Protein 3GX1 (pdb70)

Solvent-accessible surface area: 11426 Å² total

Secondary structure (DSSP, 8-state):
--SS-EEE---SSTTT--HHHHHHHT----B----TTS-S---HHHHHHHHTS--TT-EEEE---GGGTHHHHHHHHH---EEEE---HHHHHH--TTTTT--HHHHHHHHHHHHHH-/----EEE---SSTTT--HHHHHHHT----B----TTS-S---HHHHHHHHHH--SS-EEEE---THHHHHHHHHHHH---EEEE---HHHHHH--TTTTT--HHHHHHHHHHHHHHH-

Structure (mmCIF, N/CA/C/O backbone):
data_3GX1
#
_entry.id   3GX1
#
_cell.length_a   152.852
_cell.length_b   152.852
_cell.length_c   45.236
_cell.angle_alpha   90.00
_cell.angle_beta   90.00
_cell.angle_gamma   90.00
#
_symmetry.space_group_name_H-M   'P 41 21 2'
#
loop_
_entity.id
_entity.type
_entity.pdbx_description
1 polymer 'Lin1832 protein'
2 non-polymer 'SULFATE ION'
3 water water
#
loop_
_atom_site.group_PDB
_atom_site.id
_atom_site.type_symbol
_atom_site.label_atom_id
_atom_site.label_alt_id
_atom_site.label_comp_id
_atom_site.label_asym_id
_atom_site.label_entity_id
_atom_site.label_seq_id
_atom_site.pdbx_PDB_ins_code
_atom_site.Cartn_x
_atom_site.Cartn_y
_atom_site.Cartn_z
_atom_site.occupancy
_atom_site.B_iso_or_equiv
_atom_site.auth_seq_id
_atom_site.auth_comp_id
_atom_site.auth_asym_id
_atom_site.auth_atom_id
_atom_site.pdbx_PDB_model_num
ATOM 1 N N . SER A 1 1 ? 42.558 -39.634 10.486 1.00 47.03 539 SER A N 1
ATOM 2 C CA . SER A 1 1 ? 43.743 -40.469 10.775 1.00 46.67 539 SER A CA 1
ATOM 3 C C . SER A 1 1 ? 44.763 -39.595 11.508 1.00 47.29 539 SER A C 1
ATOM 4 O O . SER A 1 1 ? 45.953 -39.502 11.088 1.00 47.75 539 SER A O 1
ATOM 7 N N . ASN A 1 2 ? 44.313 -38.969 12.614 1.00 46.84 540 ASN A N 1
ATOM 8 C CA . ASN A 1 2 ? 45.082 -37.860 13.232 1.00 45.75 540 ASN A CA 1
ATOM 9 C C . ASN A 1 2 ? 46.027 -38.001 14.447 1.00 45.23 540 ASN A C 1
ATOM 10 O O . ASN A 1 2 ? 45.615 -38.249 15.597 1.00 44.67 540 ASN A O 1
ATOM 15 N N . ALA A 1 3 ? 47.307 -37.880 14.085 1.00 44.38 541 ALA A N 1
ATOM 16 C CA . ALA A 1 3 ? 48.430 -37.521 14.943 1.00 44.10 541 ALA A CA 1
ATOM 17 C C . ALA A 1 3 ? 48.785 -36.020 14.856 1.00 43.65 541 ALA A C 1
ATOM 18 O O . ALA A 1 3 ? 49.733 -35.571 15.495 1.00 43.07 541 ALA A O 1
ATOM 20 N N . GLN A 1 4 ? 47.995 -35.235 14.135 1.00 43.14 542 GLN A N 1
ATOM 21 C CA . GLN A 1 4 ? 48.294 -33.815 13.989 1.00 43.17 542 GLN A CA 1
ATOM 22 C C . GLN A 1 4 ? 47.164 -32.815 14.227 1.00 42.57 542 GLN A C 1
ATOM 23 O O . GLN A 1 4 ? 46.012 -33.088 13.982 1.00 42.15 542 GLN A O 1
ATOM 29 N N . VAL A 1 5 ? 47.540 -31.633 14.689 1.00 42.01 543 VAL A N 1
ATOM 30 C CA . VAL A 1 5 ? 46.692 -30.466 14.706 1.00 40.59 543 VAL A CA 1
ATOM 31 C C . VAL A 1 5 ? 46.552 -30.088 13.258 1.00 40.53 543 VAL A C 1
ATOM 32 O O . VAL A 1 5 ? 47.546 -30.080 12.519 1.00 40.37 543 VAL A O 1
ATOM 36 N N . GLU A 1 6 ? 45.321 -29.802 12.842 1.00 39.95 544 GLU A N 1
ATOM 37 C CA . GLU A 1 6 ? 45.084 -29.289 11.505 1.00 39.49 544 GLU A CA 1
ATOM 38 C C . GLU A 1 6 ? 45.237 -27.767 11.511 1.00 39.53 544 GLU A C 1
ATOM 39 O O . GLU A 1 6 ? 44.672 -27.093 12.382 1.00 40.28 544 GLU A O 1
ATOM 45 N N . VAL A 1 7 ? 46.032 -27.243 10.567 1.00 38.62 545 VAL A N 1
ATOM 46 C CA . VAL A 1 7 ? 46.324 -25.822 10.464 1.00 37.73 545 VAL A CA 1
ATOM 47 C C . VAL A 1 7 ? 45.616 -25.294 9.230 1.00 38.13 545 VAL A C 1
ATOM 48 O O . VAL A 1 7 ? 45.859 -25.764 8.092 1.00 36.78 545 VAL A O 1
ATOM 52 N N . ILE A 1 8 ? 44.730 -24.327 9.477 1.00 38.45 546 ILE A N 1
ATOM 53 C CA . ILE A 1 8 ? 43.945 -23.681 8.432 1.00 38.88 546 ILE A CA 1
ATOM 54 C C . ILE A 1 8 ? 44.257 -22.192 8.426 1.00 39.08 546 ILE A C 1
ATOM 55 O O . ILE A 1 8 ? 44.199 -21.498 9.449 1.00 38.80 546 ILE A O 1
ATOM 60 N N . VAL A 1 9 ? 44.571 -21.720 7.240 1.00 39.08 547 VAL A N 1
ATOM 61 C CA . VAL A 1 9 ? 44.960 -20.362 7.035 1.00 39.57 547 VAL A CA 1
ATOM 62 C C . VAL A 1 9 ? 43.856 -19.726 6.225 1.00 39.71 547 VAL A C 1
ATOM 63 O O . VAL A 1 9 ? 43.644 -20.068 5.028 1.00 40.18 547 VAL A O 1
ATOM 83 N N . HIS A 1 12 ? 41.708 -12.611 3.737 1.00 39.03 550 HIS A N 1
ATOM 84 C CA . HIS A 1 12 ? 40.974 -11.794 2.768 1.00 37.82 550 HIS A CA 1
ATOM 85 C C . HIS A 1 12 ? 41.781 -11.773 1.494 1.00 37.01 550 HIS A C 1
ATOM 86 O O . HIS A 1 12 ? 42.999 -11.867 1.534 1.00 37.24 550 HIS A O 1
ATOM 93 N N . GLY A 1 13 ? 41.110 -11.658 0.365 1.00 36.00 551 GLY A N 1
ATOM 94 C CA . GLY A 1 13 ? 41.812 -11.589 -0.887 1.00 35.26 551 GLY A CA 1
ATOM 95 C C . GLY A 1 13 ? 41.747 -12.887 -1.632 1.00 34.69 551 GLY A C 1
ATOM 96 O O . GLY A 1 13 ? 41.323 -13.892 -1.097 1.00 34.14 551 GLY A O 1
ATOM 97 N N . ARG A 1 14 ? 42.188 -12.851 -2.880 1.00 34.39 552 ARG A N 1
ATOM 98 C CA . ARG A 1 14 ? 42.123 -14.013 -3.760 1.00 33.78 552 ARG A CA 1
ATOM 99 C C . ARG A 1 14 ? 43.125 -15.135 -3.483 1.00 33.24 552 ARG A C 1
ATOM 100 O O . ARG A 1 14 ? 42.806 -16.277 -3.742 1.00 33.72 552 ARG A O 1
ATOM 108 N N . SER A 1 15 ? 44.341 -14.835 -3.012 1.00 32.57 553 SER A N 1
ATOM 109 C CA . SER A 1 15 ? 45.362 -15.892 -2.892 1.00 31.99 553 SER A CA 1
ATOM 110 C C . SER A 1 15 ? 46.347 -15.693 -1.764 1.00 32.30 553 SER A C 1
ATOM 111 O O . SER A 1 15 ? 47.454 -16.224 -1.782 1.00 32.72 553 SER A O 1
ATOM 114 N N . THR A 1 16 ? 45.959 -14.933 -0.765 1.00 32.19 554 THR A N 1
ATOM 115 C CA . THR A 1 16 ? 46.942 -14.656 0.239 1.00 32.24 554 THR A CA 1
ATOM 116 C C . THR A 1 16 ? 47.279 -15.929 0.982 1.00 32.32 554 THR A C 1
ATOM 117 O O . THR A 1 16 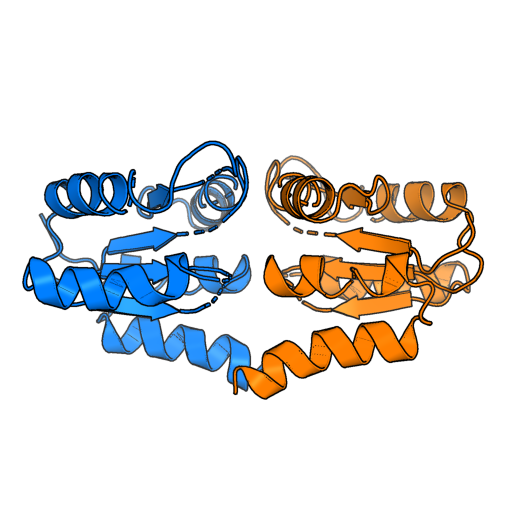? 48.455 -16.277 1.138 1.00 32.79 554 THR A O 1
ATOM 121 N N . ALA A 1 17 ? 46.235 -16.625 1.414 1.00 32.79 555 ALA A N 1
ATOM 122 C CA . ALA A 1 17 ? 46.351 -17.861 2.180 1.00 32.83 555 ALA A CA 1
ATOM 123 C C . ALA A 1 17 ? 46.983 -18.988 1.351 1.00 31.94 555 ALA A C 1
ATOM 124 O O . ALA A 1 17 ? 47.858 -19.687 1.828 1.00 32.26 555 ALA A O 1
ATOM 126 N N . THR A 1 18 ? 46.538 -19.142 0.111 1.00 31.19 556 THR A N 1
ATOM 127 C CA . THR A 1 18 ? 47.047 -20.171 -0.783 1.00 30.89 556 THR A CA 1
ATOM 128 C C . THR A 1 18 ? 48.525 -19.997 -1.020 1.00 31.56 556 THR A C 1
ATOM 129 O O . THR A 1 18 ? 49.272 -20.966 -0.935 1.00 30.81 556 THR A O 1
ATOM 133 N N . SER A 1 19 ? 48.946 -18.761 -1.313 1.00 32.23 557 SER A N 1
ATOM 134 C CA . SER A 1 19 ? 50.346 -18.501 -1.641 1.00 33.19 557 SER A CA 1
ATOM 135 C C . SER A 1 19 ? 51.217 -18.747 -0.408 1.00 34.12 557 SER A C 1
ATOM 136 O O . SER A 1 19 ? 52.295 -19.334 -0.526 1.00 34.72 557 SER A O 1
ATOM 147 N N . VAL A 1 21 ? 50.537 -20.783 2.248 1.00 36.74 559 VAL A N 1
ATOM 148 C CA . VAL A 1 21 ? 50.591 -22.231 2.431 1.00 36.27 559 VAL A CA 1
ATOM 149 C C . VAL A 1 21 ? 51.493 -22.875 1.336 1.00 37.15 559 VAL A C 1
ATOM 150 O O . VAL A 1 21 ? 52.428 -23.602 1.660 1.00 37.41 559 VAL A O 1
ATOM 154 N N . GLU A 1 22 ? 51.256 -22.594 0.056 1.00 37.50 560 GLU A N 1
ATOM 155 C CA . GLU A 1 22 ? 52.070 -23.246 -0.994 1.00 38.51 560 GLU A CA 1
ATOM 156 C C . GLU A 1 22 ? 53.565 -23.002 -0.770 1.00 39.82 560 GLU A C 1
ATOM 157 O O . GLU A 1 22 ? 54.383 -23.870 -1.046 1.00 40.27 560 GLU A O 1
ATOM 163 N N . THR A 1 23 ? 53.898 -21.852 -0.192 1.00 40.68 561 THR A N 1
ATOM 164 C CA . THR A 1 23 ? 55.271 -21.503 0.149 1.00 41.87 561 THR A CA 1
ATOM 165 C C . THR A 1 23 ? 55.853 -22.262 1.371 1.00 41.74 561 THR A C 1
ATOM 166 O O . THR A 1 23 ? 56.973 -22.771 1.320 1.00 41.87 561 THR A O 1
ATOM 170 N N . VAL A 1 24 ? 55.103 -22.336 2.463 1.00 42.05 562 VAL A N 1
ATOM 171 C CA . VAL A 1 24 ? 55.553 -23.087 3.629 1.00 41.26 562 VAL A CA 1
ATOM 172 C C . VAL A 1 24 ? 55.650 -24.577 3.265 1.00 41.62 562 VAL A C 1
ATOM 173 O O . VAL A 1 24 ? 56.573 -25.287 3.680 1.00 41.53 562 VAL A O 1
ATOM 177 N N . GLN A 1 25 ? 54.749 -25.040 2.419 1.00 41.70 563 GLN A N 1
ATOM 178 C CA . GLN A 1 25 ? 54.819 -26.434 1.998 1.00 42.52 563 GLN A CA 1
ATOM 179 C C . GLN A 1 25 ? 56.100 -26.784 1.256 1.00 42.77 563 GLN A C 1
ATOM 180 O O . GLN A 1 25 ? 56.640 -27.870 1.451 1.00 43.06 563 GLN A O 1
ATOM 186 N N . GLU A 1 26 ? 56.585 -25.876 0.417 1.00 43.30 564 GLU A N 1
ATOM 187 C CA . GLU A 1 26 ? 57.832 -26.112 -0.298 1.00 43.96 564 GLU A CA 1
ATOM 188 C C . GLU A 1 26 ? 59.027 -25.962 0.653 1.00 43.39 564 GLU A C 1
ATOM 189 O O . GLU A 1 26 ? 59.941 -26.775 0.638 1.00 42.99 564 GLU A O 1
ATOM 195 N N . LEU A 1 27 ? 58.998 -24.966 1.527 1.00 42.79 565 LEU A N 1
ATOM 196 C CA . LEU A 1 27 ? 60.099 -24.814 2.467 1.00 42.71 565 LEU A CA 1
ATOM 197 C C . LEU A 1 27 ? 60.282 -26.022 3.400 1.00 43.03 565 LEU A C 1
ATOM 198 O O . LEU A 1 27 ? 61.398 -26.370 3.752 1.00 43.71 565 LEU A O 1
ATOM 203 N N . LEU A 1 28 ? 59.194 -26.660 3.805 1.00 42.78 566 LEU A N 1
ATOM 204 C CA . LEU A 1 28 ? 59.301 -27.751 4.746 1.00 42.12 566 LEU A CA 1
ATOM 205 C C . LEU A 1 28 ? 59.217 -29.117 4.093 1.00 42.03 566 LEU A C 1
ATOM 206 O O . LEU A 1 28 ? 59.453 -30.127 4.757 1.00 42.24 566 LEU A O 1
ATOM 211 N N . SER A 1 29 ? 58.901 -29.143 2.798 1.00 41.87 567 SER A N 1
ATOM 212 C CA . SER A 1 29 ? 58.588 -30.385 2.074 1.00 42.04 567 SER A CA 1
ATOM 213 C C . SER A 1 29 ? 57.490 -31.205 2.794 1.00 42.21 567 SER A C 1
ATOM 214 O O . SER A 1 29 ? 57.646 -32.404 3.040 1.00 42.12 567 SER A O 1
ATOM 217 N N . ILE A 1 30 ? 56.398 -30.527 3.150 1.00 42.19 568 ILE A N 1
ATOM 218 C CA . ILE A 1 30 ? 55.217 -31.150 3.754 1.00 42.21 568 ILE A CA 1
ATOM 219 C C . ILE A 1 30 ? 53.950 -30.851 2.928 1.00 42.27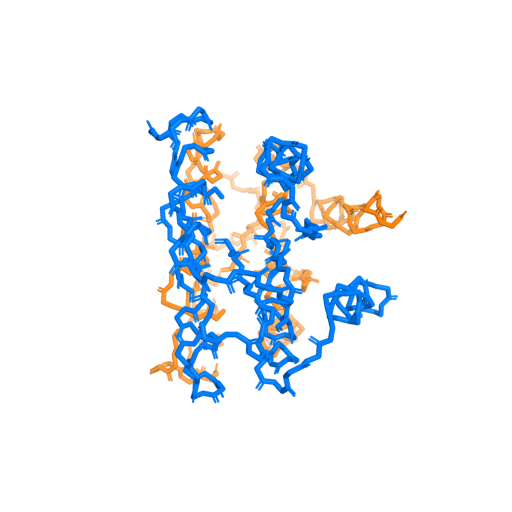 568 ILE A C 1
ATOM 220 O O . ILE A 1 30 ? 53.928 -29.883 2.161 1.00 42.57 568 ILE A O 1
ATOM 225 N N . GLU A 1 31 ? 52.927 -31.695 3.077 1.00 41.95 569 GLU A N 1
ATOM 226 C CA . GLU A 1 31 ? 51.666 -31.626 2.305 1.00 41.75 569 GLU A CA 1
ATOM 227 C C . GLU A 1 31 ? 50.448 -31.253 3.164 1.00 40.81 569 GLU A C 1
ATOM 228 O O . GLU A 1 31 ? 49.353 -31.079 2.645 1.00 40.67 569 GLU A O 1
ATOM 234 N N . SER A 1 32 ? 50.648 -31.134 4.469 1.00 39.96 570 SER A N 1
ATOM 235 C CA . SER A 1 32 ? 49.628 -30.664 5.378 1.00 39.71 570 SER A CA 1
ATOM 236 C C . SER A 1 32 ? 49.346 -29.152 5.236 1.00 39.85 570 SER A C 1
ATOM 237 O O . SER A 1 32 ? 49.952 -28.475 4.397 1.00 40.18 570 SER A O 1
ATOM 240 N N . GLY A 1 33 ? 48.419 -28.633 6.049 1.00 39.50 571 GLY A N 1
ATOM 241 C CA . GLY A 1 33 ? 48.006 -27.226 6.007 1.00 38.70 571 GLY A CA 1
ATOM 242 C C . GLY A 1 33 ? 46.968 -26.945 4.928 1.00 38.49 571 GLY A C 1
ATOM 243 O O . GLY A 1 33 ? 47.079 -27.431 3.796 1.00 38.59 571 GLY A O 1
ATOM 244 N N . ILE A 1 34 ? 45.957 -26.149 5.265 1.00 37.90 572 ILE A N 1
ATOM 245 C CA . ILE A 1 34 ? 44.872 -25.852 4.335 1.00 37.48 572 ILE A CA 1
ATOM 246 C C . ILE A 1 34 ? 44.713 -24.342 4.175 1.00 37.59 572 ILE A C 1
ATOM 247 O O . ILE A 1 34 ? 44.785 -23.579 5.157 1.00 37.78 572 ILE A O 1
ATOM 252 N N . ALA A 1 35 ? 44.507 -23.914 2.938 1.00 37.00 573 ALA A N 1
ATOM 253 C CA . ALA A 1 35 ? 44.279 -22.513 2.630 1.00 36.72 573 ALA A CA 1
ATOM 254 C C . ALA A 1 35 ? 42.820 -22.262 2.270 1.00 36.94 573 ALA A C 1
ATOM 255 O O . ALA A 1 35 ? 42.260 -22.932 1.410 1.00 37.42 573 ALA A O 1
ATOM 257 N N . LEU A 1 36 ? 42.197 -21.299 2.929 1.00 37.53 574 LEU A N 1
ATOM 258 C CA . LEU A 1 36 ? 40.886 -20.812 2.498 1.00 37.58 574 LEU A CA 1
ATOM 259 C C . LEU A 1 36 ? 41.011 -19.310 2.287 1.00 37.72 574 LEU A C 1
ATOM 260 O O . LEU A 1 36 ? 41.270 -18.549 3.238 1.00 37.07 574 LEU A O 1
ATOM 265 N N . ASP A 1 37 ? 40.890 -18.906 1.034 1.00 37.80 575 ASP A N 1
ATOM 266 C CA . ASP A 1 37 ? 40.869 -17.491 0.662 1.00 39.42 575 ASP A CA 1
ATOM 267 C C . ASP A 1 37 ? 39.442 -16.956 0.585 1.00 39.53 575 ASP A C 1
ATOM 268 O O . ASP A 1 37 ? 38.586 -17.595 -0.034 1.00 38.40 575 ASP A O 1
ATOM 281 N N . PRO A 1 39 ? 37.901 -13.852 -1.164 1.00 41.09 577 PRO A N 1
ATOM 282 C CA . PRO A 1 39 ? 37.872 -12.608 -1.892 1.00 41.63 577 PRO A CA 1
ATOM 283 C C . PRO A 1 39 ? 36.617 -11.819 -1.480 1.00 42.77 577 PRO A C 1
ATOM 284 O O . PRO A 1 39 ? 35.706 -12.371 -0.822 1.00 42.48 577 PRO A O 1
ATOM 288 N N . LEU A 1 40 ? 36.547 -10.556 -1.896 1.00 43.49 578 LEU A N 1
ATOM 289 C CA . LEU A 1 40 ? 35.433 -9.696 -1.504 1.00 44.69 578 LEU A CA 1
ATOM 290 C C . LEU A 1 40 ? 34.095 -10.058 -2.178 1.00 44.42 578 LEU A C 1
ATOM 291 O O . LEU A 1 40 ? 33.074 -9.438 -1.901 1.00 44.45 578 LEU A O 1
ATOM 296 N N . THR A 1 41 ? 34.116 -11.073 -3.042 1.00 44.64 579 THR A N 1
ATOM 297 C CA . THR A 1 41 ? 32.916 -11.563 -3.747 1.00 44.93 579 THR A CA 1
ATOM 298 C C . THR A 1 41 ? 32.195 -12.658 -2.954 1.00 44.99 579 THR A C 1
ATOM 299 O O . THR A 1 41 ? 30.983 -12.847 -3.114 1.00 45.57 579 THR A O 1
ATOM 303 N N . VAL A 1 42 ? 32.963 -13.395 -2.143 1.00 44.45 580 VAL A N 1
ATOM 304 C CA . VAL A 1 42 ? 32.470 -14.425 -1.235 1.00 43.58 580 VAL A CA 1
ATOM 305 C C . VAL A 1 42 ? 31.987 -13.775 0.056 1.00 43.59 580 VAL A C 1
ATOM 306 O O . VAL A 1 42 ? 32.705 -12.990 0.657 1.00 43.21 580 VAL A O 1
ATOM 310 N N . GLU A 1 43 ? 30.773 -14.117 0.476 1.00 43.73 581 GLU A N 1
ATOM 311 C CA . GLU A 1 43 ? 30.197 -13.635 1.740 1.00 43.92 581 GLU A CA 1
ATOM 312 C C . GLU A 1 43 ? 30.811 -14.281 2.982 1.00 43.41 581 GLU A C 1
ATOM 313 O O . GLU A 1 43 ? 31.309 -15.399 2.920 1.00 43.95 581 GLU A O 1
ATOM 319 N N . VAL A 1 44 ? 30.741 -13.576 4.111 1.00 42.78 582 VAL A N 1
ATOM 320 C CA . VAL A 1 44 ? 31.156 -14.094 5.413 1.00 42.33 582 VAL A CA 1
ATOM 321 C C . VAL A 1 44 ? 30.400 -15.392 5.736 1.00 42.63 582 VAL A C 1
ATOM 322 O O . VAL A 1 44 ? 30.978 -16.338 6.276 1.00 42.82 582 VAL A O 1
ATOM 326 N N . LYS A 1 45 ? 29.112 -15.419 5.393 1.00 42.44 583 LYS A N 1
ATOM 327 C CA . LYS A 1 45 ? 28.259 -16.596 5.538 1.00 42.67 583 LYS A CA 1
ATOM 328 C C . LYS A 1 45 ? 28.876 -17.792 4.827 1.00 41.92 583 LYS A C 1
ATOM 329 O O . LYS A 1 45 ? 29.227 -18.781 5.462 1.00 41.40 583 LYS A O 1
ATOM 335 N N . ALA A 1 46 ? 29.018 -17.662 3.507 1.00 41.51 584 ALA A N 1
ATOM 336 C CA . ALA A 1 46 ? 29.471 -18.725 2.615 1.00 41.43 584 ALA A CA 1
ATOM 337 C C . ALA A 1 46 ? 30.826 -19.293 3.025 1.00 41.86 584 ALA A C 1
ATOM 338 O O . ALA A 1 46 ? 31.067 -20.507 2.912 1.00 41.96 584 ALA A O 1
ATOM 348 N N . TYR A 1 48 ? 32.214 -19.119 6.165 1.00 40.02 586 TYR A N 1
ATOM 349 C CA . TYR A 1 48 ? 32.041 -19.917 7.362 1.00 39.91 586 TYR A CA 1
ATOM 350 C C . TYR A 1 48 ? 31.519 -21.316 7.022 1.00 39.91 586 TYR A C 1
ATOM 351 O O . TYR A 1 48 ? 31.990 -22.304 7.575 1.00 39.91 586 TYR A O 1
ATOM 360 N N . GLU A 1 49 ? 30.562 -21.389 6.104 1.00 39.62 587 GLU A N 1
ATOM 361 C CA . GLU A 1 49 ? 30.082 -22.676 5.576 1.00 40.14 587 GLU A CA 1
ATOM 362 C C . GLU A 1 49 ? 31.223 -23.524 5.042 1.00 39.42 587 GLU A C 1
ATOM 363 O O . GLU A 1 49 ? 31.289 -24.728 5.322 1.00 38.74 587 GLU A O 1
ATOM 369 N N . LYS A 1 50 ? 32.104 -22.888 4.259 1.00 39.13 588 LYS A N 1
ATOM 370 C CA . LYS A 1 50 ? 33.277 -23.558 3.690 1.00 38.93 588 LYS A CA 1
ATOM 371 C C . LYS A 1 50 ? 34.245 -24.024 4.793 1.00 38.26 588 LYS A C 1
ATOM 372 O O . LYS A 1 50 ? 34.788 -25.118 4.727 1.00 38.15 588 LYS A O 1
ATOM 378 N N . LEU A 1 51 ? 34.424 -23.222 5.829 1.00 37.62 589 LEU A N 1
ATOM 379 C CA . LEU A 1 51 ? 35.284 -23.644 6.921 1.00 37.88 589 LEU A CA 1
ATOM 380 C C . LEU A 1 51 ? 34.764 -24.959 7.546 1.00 38.06 589 LEU A C 1
ATOM 381 O O . LEU A 1 51 ? 35.521 -25.923 7.747 1.00 38.46 589 LEU A O 1
ATOM 386 N N . LYS A 1 52 ? 33.458 -24.981 7.798 1.00 37.66 590 LYS A N 1
ATOM 387 C CA . LYS A 1 52 ? 32.706 -26.133 8.291 1.00 37.15 590 LYS A CA 1
ATOM 388 C C . LYS A 1 52 ? 32.892 -27.388 7.448 1.00 36.99 590 LYS A C 1
ATOM 389 O O . LYS A 1 52 ? 33.300 -28.423 7.967 1.00 36.52 590 LYS A O 1
ATOM 395 N N . GLN A 1 53 ? 32.596 -27.311 6.152 1.00 37.44 591 GLN A N 1
ATOM 396 C CA . GLN A 1 53 ? 32.791 -28.476 5.288 1.00 38.24 591 GLN A CA 1
ATOM 397 C C . GLN A 1 53 ? 34.214 -28.958 5.385 1.00 38.39 591 GLN A C 1
ATOM 398 O O . GLN A 1 53 ? 34.457 -30.163 5.407 1.00 39.49 591 GLN A O 1
ATOM 404 N N . THR A 1 54 ? 35.150 -28.012 5.462 1.00 38.27 592 THR A N 1
ATOM 405 C CA . THR A 1 54 ? 36.563 -28.305 5.350 1.00 37.76 592 THR A CA 1
ATOM 406 C C . THR A 1 54 ? 37.057 -29.142 6.495 1.00 37.92 592 THR A C 1
ATOM 407 O O . THR A 1 54 ? 37.621 -30.225 6.289 1.00 37.98 592 THR A O 1
ATOM 411 N N . VAL A 1 55 ? 36.857 -28.600 7.694 1.00 38.42 593 VAL A N 1
ATOM 412 C CA . VAL A 1 55 ? 37.285 -29.186 8.948 1.00 38.44 593 VAL A CA 1
ATOM 413 C C . VAL A 1 55 ? 36.779 -30.611 9.080 1.00 38.89 593 VAL A C 1
ATOM 414 O O . VAL A 1 55 ? 37.493 -31.548 9.456 1.00 38.60 593 VAL A O 1
ATOM 418 N N . VAL A 1 56 ? 35.513 -30.764 8.748 1.00 39.63 594 VAL A N 1
ATOM 419 C CA . VAL A 1 56 ? 34.802 -32.009 8.936 1.00 39.42 594 VAL A CA 1
ATOM 420 C C . VAL A 1 56 ? 35.471 -33.165 8.196 1.00 40.22 594 VAL A C 1
ATOM 421 O O . VAL A 1 56 ? 35.305 -34.333 8.575 1.00 40.88 594 VAL A O 1
ATOM 425 N N . LYS A 1 57 ? 36.257 -32.839 7.169 1.00 40.52 595 LYS A N 1
ATOM 426 C CA . LYS A 1 57 ? 36.898 -33.865 6.332 1.00 40.60 595 LYS A CA 1
ATOM 427 C C . LYS A 1 57 ? 38.335 -34.182 6.753 1.00 40.19 595 LYS A C 1
ATOM 428 O O . LYS A 1 57 ? 38.966 -35.091 6.220 1.00 40.02 595 LYS A O 1
ATOM 434 N N . LEU A 1 58 ? 38.828 -33.427 7.725 1.00 39.58 596 LEU A N 1
ATOM 435 C CA . LEU A 1 58 ? 40.208 -33.499 8.146 1.00 39.29 596 LEU A CA 1
ATOM 436 C C . LEU A 1 58 ? 40.473 -34.348 9.385 1.00 38.93 596 LEU A C 1
ATOM 437 O O . LEU A 1 58 ? 41.625 -34.512 9.761 1.00 38.73 596 LEU A O 1
ATOM 442 N N . ASN A 1 59 ? 39.418 -34.820 10.041 1.00 38.14 597 ASN A N 1
ATOM 443 C CA . ASN A 1 59 ? 39.535 -35.553 11.298 1.00 37.57 597 ASN A CA 1
ATOM 444 C C . ASN A 1 59 ? 40.334 -34.857 12.393 1.00 37.21 597 ASN A C 1
ATOM 445 O O . ASN A 1 59 ? 41.391 -35.340 12.790 1.00 36.94 597 ASN A O 1
ATOM 450 N N . PRO A 1 60 ? 39.800 -33.747 12.922 1.00 37.04 598 PRO A N 1
ATOM 451 C CA . PRO A 1 60 ? 40.525 -32.869 13.845 1.00 37.06 598 PRO A CA 1
ATOM 452 C C . PRO A 1 60 ? 40.536 -33.375 15.298 1.00 37.06 598 PRO A C 1
ATOM 453 O O . PRO A 1 60 ? 40.165 -32.646 16.211 1.00 36.73 598 PRO A O 1
ATOM 457 N N . VAL A 1 61 ? 40.996 -34.600 15.501 1.00 37.02 599 VAL A N 1
ATOM 458 C CA . VAL A 1 61 ? 41.102 -35.173 16.839 1.00 37.61 599 VAL A CA 1
ATOM 459 C C . VAL A 1 61 ? 41.947 -34.304 17.775 1.00 37.73 599 VAL A C 1
ATOM 460 O O . VAL A 1 61 ? 41.623 -34.127 18.953 1.00 37.42 599 VAL A O 1
ATOM 464 N N . LYS A 1 62 ? 43.036 -33.780 17.235 1.00 37.87 600 LYS A N 1
ATOM 465 C CA . LYS A 1 62 ? 43.999 -32.983 17.984 1.00 38.41 600 LYS A CA 1
ATOM 466 C C . LYS A 1 62 ? 43.655 -31.482 17.951 1.00 38.67 600 LYS A C 1
ATOM 467 O O . LYS A 1 62 ? 44.389 -30.671 18.502 1.00 39.06 600 LYS A O 1
ATOM 473 N N . GLY A 1 63 ? 42.558 -31.120 17.285 1.00 38.47 601 GLY A N 1
ATOM 474 C CA . GLY A 1 63 ? 42.098 -29.744 17.244 1.00 37.41 601 GLY A CA 1
ATOM 475 C C . GLY A 1 63 ? 42.434 -29.052 15.938 1.00 36.99 601 GLY A C 1
ATOM 476 O O . GLY A 1 63 ? 43.084 -29.620 15.055 1.00 36.77 601 GLY A O 1
ATOM 477 N N . VAL A 1 64 ? 41.961 -27.819 15.805 1.00 36.55 602 VAL A N 1
ATOM 478 C CA . VAL A 1 64 ? 42.269 -27.018 14.631 1.00 36.03 602 VAL A CA 1
ATOM 479 C C . VAL A 1 64 ? 42.839 -25.679 15.060 1.00 36.05 602 VAL A C 1
ATOM 480 O O . VAL A 1 64 ? 42.290 -25.034 15.957 1.00 35.40 602 VAL A O 1
ATOM 484 N N . LEU A 1 65 ? 43.949 -25.291 14.417 1.00 35.97 603 LEU A N 1
ATOM 485 C CA . LEU A 1 65 ? 44.515 -23.976 14.569 1.00 35.49 603 LEU A CA 1
ATOM 486 C C . LEU A 1 65 ? 44.202 -23.192 13.323 1.00 35.75 603 LEU A C 1
ATOM 487 O O . LEU A 1 65 ? 44.621 -23.542 12.198 1.00 35.60 603 LEU A O 1
ATOM 492 N N . ILE A 1 66 ? 43.462 -22.116 13.548 1.00 35.91 604 ILE A N 1
ATOM 493 C CA . ILE A 1 66 ? 43.100 -21.170 12.528 1.00 35.56 604 ILE A CA 1
ATOM 494 C C . ILE A 1 66 ? 44.084 -19.981 12.499 1.00 36.23 604 ILE A C 1
ATOM 495 O O . ILE A 1 66 ? 44.293 -19.287 13.511 1.00 36.48 604 ILE A O 1
ATOM 500 N N . LEU A 1 67 ? 44.707 -19.769 11.342 1.00 36.17 605 LEU A N 1
ATOM 501 C CA . LEU A 1 67 ? 45.543 -18.599 11.143 1.00 36.61 605 LEU A CA 1
ATOM 502 C C . LEU A 1 67 ? 44.836 -17.605 10.234 1.00 36.92 605 LEU A C 1
ATOM 503 O O . LEU A 1 67 ? 44.511 -17.893 9.060 1.00 37.50 605 LEU A O 1
ATOM 508 N N . SER A 1 68 ? 44.564 -16.438 10.797 1.00 36.59 606 SER A N 1
ATOM 509 C CA . SER A 1 68 ? 43.688 -15.466 10.145 1.00 36.70 606 SER A CA 1
ATOM 510 C C . SER A 1 68 ? 44.338 -14.086 10.149 1.00 36.16 606 SER A C 1
ATOM 511 O O . SER A 1 68 ? 45.325 -13.862 10.819 1.00 35.56 606 SER A O 1
ATOM 514 N N . ASP A 1 69 ? 43.770 -13.146 9.426 1.00 37.16 607 ASP A N 1
ATOM 515 C CA . ASP A 1 69 ? 44.331 -11.814 9.434 1.00 37.53 607 ASP A CA 1
ATOM 516 C C . ASP A 1 69 ? 43.548 -10.841 10.284 1.00 37.56 607 ASP A C 1
ATOM 517 O O . ASP A 1 69 ? 44.065 -10.328 11.247 1.00 38.13 607 ASP A O 1
ATOM 530 N N . GLY A 1 71 ? 39.226 -8.997 10.942 1.00 37.13 609 GLY A N 1
ATOM 531 C CA . GLY A 1 71 ? 37.788 -8.972 10.718 1.00 37.22 609 GLY A CA 1
ATOM 532 C C . GLY A 1 71 ? 37.107 -10.223 11.189 1.00 37.52 609 GLY A C 1
ATOM 533 O O . GLY A 1 71 ? 37.526 -10.849 12.151 1.00 37.75 609 GLY A O 1
ATOM 534 N N . SER A 1 72 ? 36.065 -10.600 10.471 1.00 38.09 610 SER A N 1
ATOM 535 C CA . SER A 1 72 ? 35.165 -11.678 10.859 1.00 38.70 610 SER A CA 1
ATOM 536 C C . SER A 1 72 ? 35.889 -13.009 10.933 1.00 38.74 610 SER A C 1
ATOM 537 O O . SER A 1 72 ? 35.564 -13.836 11.771 1.00 39.08 610 SER A O 1
ATOM 540 N N . LEU A 1 73 ? 36.862 -13.211 10.042 1.00 38.85 611 LEU A N 1
ATOM 541 C CA . LEU A 1 73 ? 37.663 -14.437 9.993 1.00 38.13 611 LEU A CA 1
ATOM 542 C C . LEU A 1 73 ? 38.247 -14.751 11.365 1.00 38.69 611 LEU A C 1
ATOM 543 O O . LEU A 1 73 ? 38.485 -15.901 11.735 1.00 39.15 611 LEU A O 1
ATOM 548 N N . THR A 1 74 ? 38.444 -13.689 12.118 1.00 38.47 612 THR A N 1
ATOM 549 C CA . THR A 1 74 ? 39.057 -13.720 13.424 1.00 38.14 612 THR A CA 1
ATOM 550 C C . THR A 1 74 ? 38.237 -14.435 14.487 1.00 37.77 612 THR A C 1
ATOM 551 O O . THR A 1 74 ? 38.785 -14.912 15.463 1.00 37.46 612 THR A O 1
ATOM 555 N N . SER A 1 75 ? 36.931 -14.512 14.290 1.00 37.99 613 SER A N 1
ATOM 556 C CA . SER A 1 75 ? 36.033 -15.045 15.310 1.00 38.68 613 SER A CA 1
ATOM 557 C C . SER A 1 75 ? 35.400 -16.393 14.949 1.00 38.28 613 SER A C 1
ATOM 558 O O . SER A 1 75 ? 34.789 -17.030 15.800 1.00 39.02 613 SER A O 1
ATOM 561 N N . PHE A 1 76 ? 35.559 -16.812 13.692 1.00 38.09 614 PHE A N 1
ATOM 562 C CA . PHE A 1 76 ? 35.082 -18.106 13.183 1.00 37.45 614 PHE A CA 1
ATOM 563 C C . PHE A 1 76 ? 35.356 -19.300 14.112 1.00 38.23 614 PHE A C 1
ATOM 564 O O . PHE A 1 76 ? 34.442 -20.077 14.424 1.00 38.84 614 PHE A O 1
ATOM 572 N N . GLY A 1 77 ? 36.604 -19.443 14.558 1.00 38.46 615 GLY A N 1
ATOM 573 C CA . GLY A 1 77 ? 37.014 -20.604 15.352 1.00 38.01 615 GLY A CA 1
ATOM 574 C C . GLY A 1 77 ? 36.124 -20.784 16.565 1.00 38.15 615 GLY A C 1
ATOM 575 O O . GLY A 1 77 ? 35.596 -21.867 16.811 1.00 38.56 615 GLY A O 1
ATOM 576 N N . ASN A 1 78 ? 35.953 -19.721 17.329 1.00 38.16 616 ASN A N 1
ATOM 577 C CA . ASN A 1 78 ? 35.151 -19.792 18.537 1.00 38.58 616 ASN A CA 1
ATOM 578 C C . ASN A 1 78 ? 33.711 -20.188 18.226 1.00 38.41 616 ASN A C 1
ATOM 579 O O . ASN A 1 78 ? 33.099 -20.993 18.948 1.00 38.68 616 ASN A O 1
ATOM 584 N N . ILE A 1 79 ? 33.192 -19.631 17.131 1.00 38.18 617 ILE A N 1
ATOM 585 C CA . ILE A 1 79 ? 31.860 -19.964 16.638 1.00 37.65 617 ILE A CA 1
ATOM 586 C C . ILE A 1 79 ? 31.805 -21.459 16.291 1.00 37.91 617 ILE A C 1
ATOM 587 O O . ILE A 1 79 ? 30.837 -22.155 16.673 1.00 38.06 617 ILE A O 1
ATOM 592 N N . LEU A 1 80 ? 32.852 -21.950 15.624 1.00 37.10 618 LEU A N 1
ATOM 593 C CA . LEU A 1 80 ? 32.974 -23.373 15.300 1.00 37.42 618 LEU A CA 1
ATOM 594 C C . LEU A 1 80 ? 33.066 -24.293 16.524 1.00 37.15 618 LEU A C 1
ATOM 595 O O . LEU A 1 80 ? 32.332 -25.276 16.614 1.00 37.28 618 LEU A O 1
ATOM 600 N N . THR A 1 81 ? 33.951 -23.985 17.471 1.00 36.49 619 THR A N 1
ATOM 601 C CA . THR A 1 81 ? 34.040 -24.784 18.693 1.00 35.44 619 THR A CA 1
ATOM 602 C C . THR A 1 81 ? 32.655 -24.887 19.342 1.00 36.09 619 THR A C 1
ATOM 603 O O . THR A 1 81 ? 32.223 -25.972 19.748 1.00 35.39 619 THR A O 1
ATOM 607 N N . GLU A 1 82 ? 31.976 -23.741 19.412 1.00 36.55 620 GLU A N 1
ATOM 608 C CA . GLU A 1 82 ? 30.580 -23.615 19.841 1.00 36.88 620 GLU A CA 1
ATOM 609 C C . GLU A 1 82 ? 29.657 -24.592 19.095 1.00 36.67 620 GLU A C 1
ATOM 610 O O . GLU A 1 82 ? 29.050 -25.469 19.705 1.00 36.42 620 GLU A O 1
ATOM 616 N N . GLU A 1 83 ? 29.585 -24.447 17.771 1.00 36.57 621 GLU A N 1
ATOM 617 C CA . GLU A 1 83 ? 28.608 -25.169 16.963 1.00 35.93 621 GLU A CA 1
ATOM 618 C C . GLU A 1 83 ? 28.939 -26.645 16.864 1.00 35.52 621 GLU A C 1
ATOM 619 O O . GLU A 1 83 ? 28.042 -27.458 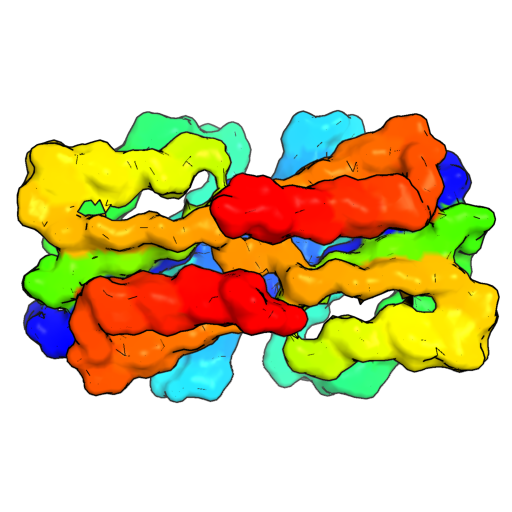16.863 1.00 35.41 621 GLU A O 1
ATOM 625 N N . LEU A 1 84 ? 30.219 -26.994 16.783 1.00 34.81 622 LEU A N 1
ATOM 626 C CA . LEU A 1 84 ? 30.591 -28.357 16.401 1.00 34.50 622 LEU A CA 1
ATOM 627 C C . LEU A 1 84 ? 31.326 -29.171 17.458 1.00 34.10 622 LEU A C 1
ATOM 628 O O . LEU A 1 84 ? 31.511 -30.365 17.274 1.00 34.17 622 LEU A O 1
ATOM 633 N N . GLY A 1 85 ? 31.757 -28.516 18.534 1.00 33.83 623 GLY A N 1
ATOM 634 C CA . GLY A 1 85 ? 32.449 -29.171 19.640 1.00 33.70 623 GLY A CA 1
ATOM 635 C C . GLY A 1 85 ? 33.910 -29.476 19.386 1.00 33.66 623 GLY A C 1
ATOM 636 O O . GLY A 1 85 ? 34.541 -30.174 20.162 1.00 33.10 623 GLY A O 1
ATOM 637 N N . ILE A 1 86 ? 34.445 -28.948 18.296 1.00 34.22 624 ILE A N 1
ATOM 638 C CA . ILE A 1 86 ? 35.831 -29.187 17.894 1.00 35.40 624 ILE A CA 1
ATOM 639 C C . ILE A 1 86 ? 36.779 -28.147 18.491 1.00 35.90 624 ILE A C 1
ATOM 640 O O . ILE A 1 86 ? 36.560 -26.959 18.322 1.00 35.92 624 ILE A O 1
ATOM 645 N N . ARG A 1 87 ? 37.812 -28.599 19.204 1.00 36.98 625 ARG A N 1
ATOM 646 C CA . ARG A 1 87 ? 38.749 -27.694 19.886 1.00 37.85 625 ARG A CA 1
ATOM 647 C C . ARG A 1 87 ? 39.453 -26.804 18.896 1.00 37.94 625 ARG A C 1
ATOM 648 O O . ARG A 1 87 ? 39.937 -27.252 17.858 1.00 38.49 625 ARG A O 1
ATOM 656 N N . THR A 1 88 ? 39.497 -25.527 19.224 1.00 38.02 626 THR A N 1
ATOM 657 C CA . THR A 1 88 ? 39.964 -24.539 18.276 1.00 38.20 626 THR A CA 1
ATOM 658 C C . THR A 1 88 ? 40.812 -23.463 18.946 1.00 37.50 626 THR A C 1
ATOM 659 O O . THR A 1 88 ? 40.573 -23.079 20.104 1.00 37.05 626 THR A O 1
ATOM 663 N N . LYS A 1 89 ? 41.811 -22.995 18.215 1.00 36.94 627 LYS A N 1
ATOM 664 C CA . LYS A 1 89 ? 42.538 -21.774 18.592 1.00 36.31 627 LYS A CA 1
ATOM 665 C C . LYS A 1 89 ? 42.682 -20.913 17.371 1.00 36.58 627 LYS A C 1
ATOM 666 O O . LYS A 1 89 ? 42.845 -21.430 16.225 1.00 35.34 627 LYS A O 1
ATOM 672 N N . THR A 1 90 ? 42.598 -19.598 17.585 1.00 36.58 628 THR A N 1
ATOM 673 C CA . THR A 1 90 ? 42.822 -18.660 16.453 1.00 36.67 628 THR A CA 1
ATOM 674 C C . THR A 1 90 ? 43.997 -17.729 16.696 1.00 36.08 628 THR A C 1
ATOM 675 O O . THR A 1 90 ? 44.110 -17.151 17.775 1.00 35.60 628 THR A O 1
ATOM 679 N N . VAL A 1 91 ? 44.795 -17.512 1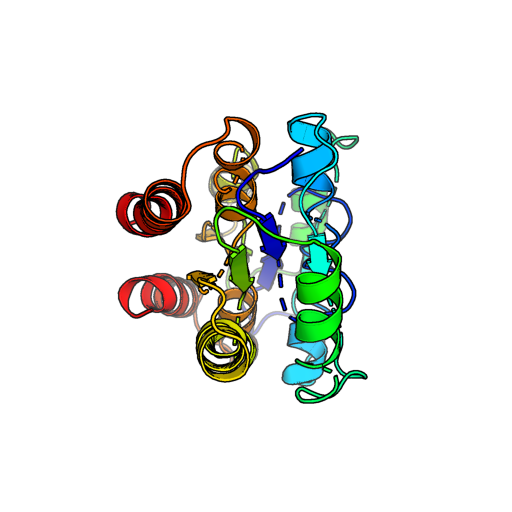5.666 1.00 35.70 629 VAL A N 1
ATOM 680 C CA . VAL A 1 91 ? 45.765 -16.441 15.657 1.00 35.77 629 VAL A CA 1
ATOM 681 C C . VAL A 1 91 ? 45.403 -15.416 14.595 1.00 36.32 629 VAL A C 1
ATOM 682 O O . VAL A 1 91 ? 44.976 -15.761 13.520 1.00 37.35 629 VAL A O 1
ATOM 686 N N . THR A 1 92 ? 45.588 -14.148 14.907 1.00 35.82 630 THR A N 1
ATOM 687 C CA . THR A 1 92 ? 45.232 -13.068 13.998 1.00 35.25 630 THR A CA 1
ATOM 688 C C . THR A 1 92 ? 46.505 -12.341 13.532 1.00 35.61 630 THR A C 1
ATOM 689 O O . THR A 1 92 ? 47.598 -12.575 14.087 1.00 34.98 630 THR A O 1
ATOM 701 N N . VAL A 1 94 ? 48.231 -12.755 10.920 1.00 35.01 632 VAL A N 1
ATOM 702 C CA . VAL A 1 94 ? 49.179 -13.784 10.502 1.00 35.96 632 VAL A CA 1
ATOM 703 C C . VAL A 1 94 ? 49.997 -13.383 9.273 1.00 36.15 632 VAL A C 1
ATOM 704 O O . VAL A 1 94 ? 49.468 -12.731 8.349 1.00 36.15 632 VAL A O 1
ATOM 708 N N . SER A 1 95 ? 51.291 -13.740 9.288 1.00 36.67 633 SER A N 1
ATOM 709 C CA . SER A 1 95 ? 52.152 -13.629 8.095 1.00 36.23 633 SER A CA 1
ATOM 710 C C . SER A 1 95 ? 52.947 -14.903 7.920 1.00 35.26 633 SER A C 1
ATOM 711 O O . SER A 1 95 ? 52.970 -15.804 8.823 1.00 35.24 633 SER A O 1
ATOM 714 N N . THR A 1 96 ? 53.605 -14.974 6.768 1.00 33.49 634 THR A N 1
ATOM 715 C CA . THR A 1 96 ? 54.462 -16.106 6.433 1.00 33.17 634 THR A CA 1
ATOM 716 C C . THR A 1 96 ? 55.297 -16.756 7.570 1.00 32.81 634 THR A C 1
ATOM 717 O O . THR A 1 96 ? 55.242 -17.969 7.729 1.00 32.56 634 THR A O 1
ATOM 721 N N . PRO A 1 97 ? 56.054 -15.970 8.370 1.00 33.00 635 PRO A N 1
ATOM 722 C CA . PRO A 1 97 ? 56.787 -16.727 9.395 1.00 32.25 635 PRO A CA 1
ATOM 723 C C . PRO A 1 97 ? 55.870 -17.461 10.379 1.00 32.45 635 PRO A C 1
ATOM 724 O O . PRO A 1 97 ? 56.212 -18.536 10.837 1.00 31.86 635 PRO A O 1
ATOM 728 N N . VAL A 1 98 ? 54.707 -16.917 10.638 1.00 32.82 636 VAL A N 1
ATOM 729 C CA . VAL A 1 98 ? 53.767 -17.551 11.526 1.00 33.81 636 VAL A CA 1
ATOM 730 C C . VAL A 1 98 ? 53.181 -18.816 10.944 1.00 34.61 636 VAL A C 1
ATOM 731 O O . VAL A 1 98 ? 53.151 -19.826 11.595 1.00 32.93 636 VAL A O 1
ATOM 735 N N . VAL A 1 99 ? 52.707 -18.762 9.715 1.00 36.29 637 VAL A N 1
ATOM 736 C CA . VAL A 1 99 ? 52.293 -19.969 9.062 1.00 36.27 637 VAL A CA 1
ATOM 737 C C . VAL A 1 99 ? 53.458 -20.974 9.204 1.00 37.61 637 VAL A C 1
ATOM 738 O O . VAL A 1 99 ? 53.271 -22.147 9.637 1.00 39.53 637 VAL A O 1
ATOM 742 N N . LEU A 1 100 ? 54.678 -20.512 8.937 1.00 37.67 638 LEU A N 1
ATOM 743 C CA . LEU A 1 100 ? 55.839 -21.420 8.932 1.00 37.54 638 LEU A CA 1
ATOM 744 C C . LEU A 1 100 ? 55.986 -22.115 10.271 1.00 37.55 638 LEU A C 1
ATOM 745 O O . LEU A 1 100 ? 56.037 -23.354 10.338 1.00 37.58 638 LEU A O 1
ATOM 750 N N . GLU A 1 101 ? 56.018 -21.333 11.344 1.00 37.88 639 GLU A N 1
ATOM 751 C CA . GLU A 1 101 ? 56.102 -21.923 12.665 1.00 38.95 639 GLU A CA 1
ATOM 752 C C . GLU A 1 101 ? 54.970 -22.929 12.907 1.00 39.23 639 GLU A C 1
ATOM 753 O O . GLU A 1 101 ? 55.236 -24.093 13.181 1.00 40.46 639 GLU A O 1
ATOM 759 N N . ALA A 1 102 ? 53.717 -22.510 12.758 1.00 39.36 640 ALA A N 1
ATOM 760 C CA . ALA A 1 102 ? 52.570 -23.401 12.957 1.00 39.36 640 ALA A CA 1
ATOM 761 C C . ALA A 1 102 ? 52.667 -24.746 12.230 1.00 39.55 640 ALA A C 1
ATOM 762 O O . ALA A 1 102 ? 52.565 -25.792 12.852 1.00 40.07 640 ALA A O 1
ATOM 772 N N . ARG A 1 104 ? 55.172 -26.245 10.746 1.00 42.66 642 ARG A N 1
ATOM 773 C CA . ARG A 1 104 ? 56.362 -26.921 11.253 1.00 42.66 642 ARG A CA 1
ATOM 774 C C . ARG A 1 104 ? 56.047 -27.750 12.494 1.00 42.66 642 ARG A C 1
ATOM 775 O O . ARG A 1 104 ? 56.236 -28.968 12.505 1.00 42.86 642 ARG A O 1
ATOM 783 N N . LYS A 1 105 ? 55.574 -27.083 13.543 1.00 42.43 643 LYS A N 1
ATOM 784 C CA . LYS A 1 105 ? 55.332 -27.743 14.824 1.00 41.97 643 LYS A CA 1
ATOM 785 C C . LYS A 1 105 ? 54.182 -28.738 14.737 1.00 41.98 643 LYS A C 1
ATOM 786 O O . LYS A 1 105 ? 54.202 -29.771 15.397 1.00 42.06 643 LYS A O 1
ATOM 792 N N . ALA A 1 106 ? 53.176 -28.430 13.919 1.00 42.06 644 ALA A N 1
ATOM 793 C CA . ALA A 1 106 ? 51.988 -29.292 13.835 1.00 41.66 644 ALA A CA 1
ATOM 794 C C . ALA A 1 106 ? 52.414 -30.627 13.277 1.00 41.74 644 ALA A C 1
ATOM 795 O O . ALA A 1 106 ? 51.981 -31.709 13.754 1.00 42.08 644 ALA A O 1
ATOM 797 N N . SER A 1 107 ? 53.302 -30.553 12.290 1.00 41.32 645 SER A N 1
ATOM 798 C CA . SER A 1 107 ? 53.692 -31.760 11.591 1.00 41.04 645 SER A CA 1
ATOM 799 C C . SER A 1 107 ? 54.762 -32.597 12.356 1.00 40.30 645 SER A C 1
ATOM 800 O O . SER A 1 107 ? 54.978 -33.789 12.065 1.00 39.79 645 SER A O 1
ATOM 803 N N . LEU A 1 108 ? 55.354 -31.991 13.386 1.00 39.81 646 LEU A N 1
ATOM 804 C CA . LEU A 1 108 ? 56.068 -32.754 14.436 1.00 38.82 646 LEU A CA 1
ATOM 805 C C . LEU A 1 108 ? 55.134 -33.382 15.477 1.00 39.03 646 LEU A C 1
ATOM 806 O O . LEU A 1 108 ? 55.576 -34.123 16.370 1.00 39.12 646 LEU A O 1
ATOM 811 N N . GLY A 1 109 ? 53.848 -33.063 15.396 1.00 39.59 647 GLY A N 1
ATOM 812 C CA . GLY A 1 109 ? 52.863 -33.666 16.298 1.00 39.27 647 GLY A CA 1
ATOM 813 C C . GLY A 1 109 ? 52.578 -32.929 17.594 1.00 39.50 647 GLY A C 1
ATOM 814 O O . GLY A 1 109 ? 52.098 -33.519 18.550 1.00 40.35 647 GLY A O 1
ATOM 815 N N . ARG A 1 110 ? 52.838 -31.631 17.634 1.00 39.80 648 ARG A N 1
ATOM 816 C CA . ARG A 1 110 ? 52.709 -30.861 18.878 1.00 39.80 648 ARG A CA 1
ATOM 817 C C . ARG A 1 110 ? 51.248 -30.604 19.202 1.00 39.01 648 ARG A C 1
ATOM 818 O O . ARG A 1 110 ? 50.438 -30.633 18.300 1.00 39.55 648 ARG A O 1
ATOM 826 N N . GLY A 1 111 ? 50.921 -30.367 20.473 1.00 38.62 649 GLY A N 1
ATOM 827 C CA . GLY A 1 111 ? 49.567 -29.992 20.887 1.00 37.82 649 GLY A CA 1
ATOM 828 C C . GLY A 1 111 ? 49.107 -28.641 20.337 1.00 38.11 649 GLY A C 1
ATOM 829 O O . GLY A 1 111 ? 49.932 -27.749 20.016 1.00 37.96 649 GLY A O 1
ATOM 830 N N . LEU A 1 112 ? 47.785 -28.494 20.222 1.00 37.71 650 LEU A N 1
ATOM 831 C CA . LEU A 1 112 ? 47.154 -27.245 19.823 1.00 37.28 650 LEU A CA 1
ATOM 832 C C . LEU A 1 112 ? 47.569 -26.087 20.729 1.00 37.38 650 LEU A C 1
ATOM 833 O O . LEU A 1 112 ? 47.947 -25.035 20.220 1.00 36.82 650 LEU A O 1
ATOM 838 N N . GLU A 1 113 ? 47.515 -26.283 22.051 1.00 37.26 651 GLU A N 1
ATOM 839 C CA . GLU A 1 113 ? 47.978 -25.263 22.986 1.00 37.89 651 GLU A CA 1
ATOM 840 C C . GLU A 1 113 ? 49.415 -24.894 22.716 1.00 37.86 651 GLU A C 1
ATOM 841 O O . GLU A 1 113 ? 49.748 -23.716 22.602 1.00 37.89 651 GLU A O 1
ATOM 847 N N . ASP A 1 114 ? 50.255 -25.915 22.590 1.00 37.77 652 ASP A N 1
ATOM 848 C CA . ASP A 1 114 ? 51.674 -25.757 22.310 1.00 37.45 652 ASP A CA 1
ATOM 849 C C . ASP A 1 114 ? 51.986 -24.957 21.038 1.00 37.27 652 ASP A C 1
ATOM 850 O O . ASP A 1 114 ? 52.824 -24.065 21.071 1.00 37.74 652 ASP A O 1
ATOM 855 N N . ILE A 1 115 ? 51.353 -25.299 19.921 1.00 36.73 653 ILE A N 1
ATOM 856 C CA . ILE A 1 115 ? 51.578 -24.573 18.654 1.00 36.27 653 ILE A CA 1
ATOM 857 C C . ILE A 1 115 ? 50.978 -23.168 18.668 1.00 36.59 653 ILE A C 1
ATOM 858 O O . ILE A 1 115 ? 51.510 -22.248 18.051 1.00 36.83 653 ILE A O 1
ATOM 863 N N . TYR A 1 116 ? 49.853 -23.002 19.355 1.00 36.79 654 TYR A N 1
ATOM 864 C CA . TYR A 1 116 ? 49.238 -21.684 19.462 1.00 36.48 654 TYR A CA 1
ATOM 865 C C . TYR A 1 116 ? 50.236 -20.745 20.105 1.00 36.30 654 TYR A C 1
ATOM 866 O O . TYR A 1 116 ? 50.646 -19.730 19.506 1.00 36.71 654 TYR A O 1
ATOM 875 N N . GLN A 1 117 ? 50.631 -21.113 21.312 1.00 35.08 655 GLN A N 1
ATOM 876 C CA . GLN A 1 117 ? 51.620 -20.401 22.076 1.00 34.84 655 GLN A CA 1
ATOM 877 C C . GLN A 1 117 ? 52.886 -20.098 21.313 1.00 34.77 655 GLN A C 1
ATOM 878 O O . GLN A 1 117 ? 53.355 -18.968 21.346 1.00 34.40 655 GLN A O 1
ATOM 884 N N . SER A 1 118 ? 53.451 -21.101 20.648 1.00 35.34 656 SER A N 1
ATOM 885 C CA . SER A 1 118 ? 54.603 -20.876 19.778 1.00 36.64 656 SER A CA 1
ATOM 886 C C . SER A 1 118 ? 54.434 -19.613 18.984 1.00 37.16 656 SER A C 1
ATOM 887 O O . SER A 1 118 ? 55.283 -18.741 19.070 1.00 38.31 656 SER A O 1
ATOM 890 N N . CYS A 1 119 ? 53.327 -19.525 18.230 1.00 37.65 657 CYS A N 1
ATOM 891 C CA . CYS A 1 119 ? 52.974 -18.350 17.428 1.00 38.00 657 CYS A CA 1
ATOM 892 C C . CYS A 1 119 ? 52.885 -17.041 18.187 1.00 38.64 657 CYS A C 1
ATOM 893 O O . CYS A 1 119 ? 53.483 -16.044 17.783 1.00 38.71 657 CYS A O 1
ATOM 896 N N . GLU A 1 120 ? 52.106 -17.024 19.273 1.00 39.24 658 GLU A N 1
ATOM 897 C CA . GLU A 1 120 ? 51.870 -15.760 19.952 1.00 38.92 658 GLU A CA 1
ATOM 898 C C . GLU A 1 120 ? 53.229 -15.194 20.312 1.00 38.39 658 GLU A C 1
ATOM 899 O O . GLU A 1 120 ? 53.433 -13.981 20.262 1.00 37.59 658 GLU A O 1
ATOM 905 N N . GLN A 1 121 ? 54.165 -16.108 20.584 1.00 38.63 659 GLN A N 1
ATOM 906 C CA . GLN A 1 121 ? 55.572 -15.794 20.882 1.00 38.63 659 GLN A CA 1
ATOM 907 C C . GLN A 1 121 ? 56.275 -15.139 19.693 1.00 38.49 659 GLN A C 1
ATOM 908 O O . GLN A 1 121 ? 57.034 -14.186 19.884 1.00 39.37 659 GLN A O 1
ATOM 914 N N . LEU A 1 122 ? 56.064 -15.622 18.476 1.00 37.33 660 LEU A N 1
ATOM 915 C CA . LEU A 1 122 ? 56.705 -14.926 17.338 1.00 37.74 660 LEU A CA 1
ATOM 916 C C . LEU A 1 122 ? 56.464 -13.416 17.376 1.00 38.36 660 LEU A C 1
ATOM 917 O O . LEU A 1 122 ? 57.320 -12.645 16.942 1.00 38.44 660 LEU A O 1
ATOM 922 N N . PHE A 1 123 ? 55.304 -13.016 17.914 1.00 39.59 661 PHE A N 1
ATOM 923 C CA . PHE A 1 123 ? 54.911 -11.600 18.092 1.00 40.28 661 PHE A CA 1
ATOM 924 C C . PHE A 1 123 ? 55.619 -10.946 19.270 1.00 41.23 661 PHE A C 1
ATOM 925 O O . PHE A 1 123 ? 56.177 -9.841 19.157 1.00 41.94 661 PHE A O 1
ATOM 933 N N . GLU A 1 124 ? 55.594 -11.635 20.398 1.00 42.52 662 GLU A N 1
ATOM 934 C CA . GLU A 1 124 ? 56.238 -11.177 21.634 1.00 43.78 662 GLU A CA 1
ATOM 935 C C . GLU A 1 124 ? 57.727 -10.889 21.449 1.00 44.15 662 GLU A C 1
ATOM 936 O O . GLU A 1 124 ? 58.283 -10.002 22.092 1.00 44.50 662 GLU A O 1
ATOM 942 N N . ASN A 1 125 ? 58.340 -11.644 20.541 1.00 44.72 663 ASN A N 1
ATOM 943 C CA . ASN A 1 125 ? 59.751 -11.544 20.204 1.00 44.60 663 ASN A CA 1
ATOM 944 C C . ASN A 1 125 ? 60.010 -10.471 19.177 1.00 43.70 663 ASN A C 1
ATOM 945 O O . ASN A 1 125 ? 60.657 -9.463 19.483 1.00 43.73 663 ASN A O 1
ATOM 950 N N . LYS A 1 126 ? 59.472 -10.694 17.973 1.00 43.06 664 LYS A N 1
ATOM 951 C CA . LYS A 1 126 ? 59.786 -9.913 16.766 1.00 41.84 664 LYS A CA 1
ATOM 952 C C . LYS A 1 126 ? 61.226 -9.390 16.748 1.00 41.60 664 LYS A C 1
ATOM 953 O O . LYS A 1 126 ? 61.496 -8.247 16.386 1.00 41.47 664 LYS A O 1
ATOM 959 N N . ASN B 1 2 ? 51.539 11.188 -8.155 1.00 38.41 540 ASN B N 1
ATOM 960 C CA . ASN B 1 2 ? 50.893 11.981 -7.052 1.00 38.25 540 ASN B CA 1
ATOM 961 C C . ASN B 1 2 ? 51.626 12.116 -5.658 1.00 36.62 540 ASN B C 1
ATOM 962 O O . ASN B 1 2 ? 51.009 12.482 -4.652 1.00 35.89 540 ASN B O 1
ATOM 967 N N . ALA B 1 3 ? 52.932 11.861 -5.622 1.00 35.00 541 ALA B N 1
ATOM 968 C CA . ALA B 1 3 ? 53.807 12.386 -4.553 1.00 33.88 541 ALA B CA 1
ATOM 969 C C . ALA B 1 3 ? 53.506 11.988 -3.081 1.00 3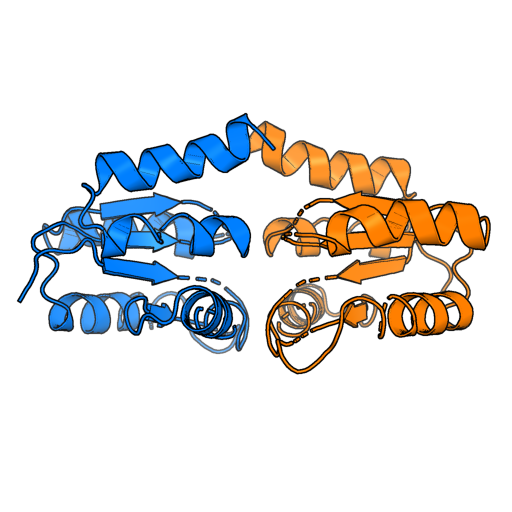3.24 541 ALA B C 1
ATOM 970 O O . ALA B 1 3 ? 53.672 12.777 -2.170 1.00 32.29 541 ALA B O 1
ATOM 972 N N . GLN B 1 4 ? 53.131 10.754 -2.848 1.00 33.32 542 GLN B N 1
ATOM 973 C CA . GLN B 1 4 ? 53.022 10.284 -1.454 1.00 34.91 542 GLN B CA 1
ATOM 974 C C . GLN B 1 4 ? 54.152 9.309 -1.061 1.00 33.90 542 GLN B C 1
ATOM 975 O O . GLN B 1 4 ? 55.080 9.044 -1.845 1.00 33.51 542 GLN B O 1
ATOM 981 N N . VAL B 1 5 ? 54.113 8.867 0.186 1.00 33.06 543 VAL B N 1
ATOM 982 C CA . VAL B 1 5 ? 54.995 7.840 0.688 1.00 32.94 543 VAL B CA 1
ATOM 983 C C . VAL B 1 5 ? 54.644 6.614 -0.114 1.00 33.19 543 VAL B C 1
ATOM 984 O O . VAL B 1 5 ? 53.469 6.295 -0.266 1.00 34.03 543 VAL B O 1
ATOM 988 N N . GLU B 1 6 ? 55.642 5.965 -0.685 1.00 33.33 544 GLU B N 1
ATOM 989 C CA . GLU B 1 6 ? 55.410 4.787 -1.489 1.00 32.61 544 GLU B CA 1
ATOM 990 C C . GLU B 1 6 ? 55.462 3.543 -0.617 1.00 32.42 544 GLU B C 1
ATOM 991 O O . GLU B 1 6 ? 56.387 3.368 0.178 1.00 32.69 544 GLU B O 1
ATOM 997 N N . VAL B 1 7 ? 54.444 2.700 -0.764 1.00 31.37 545 VAL B N 1
ATOM 998 C CA . VAL B 1 7 ? 54.273 1.492 0.018 1.00 30.98 545 VAL B CA 1
ATOM 999 C C . VAL B 1 7 ? 54.554 0.307 -0.878 1.00 30.67 545 VAL B C 1
ATOM 1000 O O . VAL B 1 7 ? 53.874 0.085 -1.895 1.00 31.57 545 VAL B O 1
ATOM 1004 N N . ILE B 1 8 ? 55.621 -0.396 -0.556 1.00 29.82 546 ILE B N 1
ATOM 1005 C CA . ILE B 1 8 ? 55.995 -1.594 -1.291 1.00 28.64 546 ILE B CA 1
ATOM 1006 C C . ILE B 1 8 ? 55.878 -2.830 -0.403 1.00 29.08 546 ILE B C 1
ATOM 1007 O O . ILE B 1 8 ? 56.582 -2.934 0.634 1.00 27.38 546 ILE B O 1
ATOM 1012 N N . VAL B 1 9 ? 54.998 -3.762 -0.810 1.00 29.42 547 VAL B N 1
ATOM 1013 C CA . VAL B 1 9 ? 54.773 -4.997 -0.012 1.00 29.13 547 VAL B CA 1
ATOM 1014 C C . VAL B 1 9 ? 55.660 -6.124 -0.549 1.00 29.27 547 VAL B C 1
ATOM 1015 O O . VAL B 1 9 ? 55.589 -6.420 -1.702 1.00 29.26 547 VAL B O 1
ATOM 1035 N N . HIS B 1 12 ? 57.401 -13.575 0.451 1.00 32.68 550 HIS B N 1
ATOM 1036 C CA . HIS B 1 12 ? 57.708 -14.891 -0.107 1.00 32.10 550 HIS B CA 1
ATOM 1037 C C . HIS B 1 12 ? 56.482 -15.488 -0.739 1.00 31.74 550 HIS B C 1
ATOM 1038 O O . HIS B 1 12 ? 55.374 -15.299 -0.264 1.00 31.78 550 HIS B O 1
ATOM 1045 N N . GLY B 1 13 ? 56.679 -16.252 -1.796 1.00 31.85 551 GLY B N 1
ATOM 1046 C CA . GLY B 1 13 ? 55.563 -16.966 -2.379 1.00 32.39 551 GLY B CA 1
ATOM 1047 C C . GLY B 1 13 ? 55.223 -16.392 -3.736 1.00 31.69 551 GLY B C 1
ATOM 1048 O O . GLY B 1 13 ? 55.735 -15.349 -4.103 1.00 31.70 551 GLY B O 1
ATOM 1049 N N . ARG B 1 14 ? 54.330 -17.070 -4.447 1.00 31.70 552 ARG B N 1
ATOM 1050 C CA . ARG B 1 14 ? 53.963 -16.656 -5.796 1.00 31.77 552 ARG B CA 1
ATOM 1051 C C . ARG B 1 14 ? 53.100 -15.405 -5.909 1.00 31.04 552 ARG B C 1
ATOM 1052 O O . ARG B 1 14 ? 53.144 -14.746 -6.936 1.00 32.52 552 ARG B O 1
ATOM 1060 N N . SER B 1 15 ? 52.339 -15.080 -4.870 1.00 29.42 553 SER B N 1
ATOM 1061 C CA . SER B 1 15 ? 51.368 -14.021 -4.940 1.00 28.25 553 SER B CA 1
ATOM 1062 C C . SER B 1 15 ? 50.837 -13.567 -3.581 1.00 27.78 553 SER B C 1
ATOM 1063 O O . SER B 1 15 ? 49.753 -12.986 -3.518 1.00 28.27 553 SER B O 1
ATOM 1066 N N . THR B 1 16 ? 51.561 -13.832 -2.502 1.00 27.77 554 THR B N 1
ATOM 1067 C CA . THR B 1 16 ? 51.135 -13.328 -1.200 1.00 27.98 554 THR B CA 1
ATOM 1068 C C . THR B 1 16 ? 51.061 -11.801 -1.284 1.00 29.02 554 THR B C 1
ATOM 1069 O O . THR B 1 16 ? 50.010 -11.205 -0.990 1.00 30.31 554 THR B O 1
ATOM 1073 N N . ALA B 1 17 ? 52.148 -11.164 -1.741 1.00 28.58 555 ALA B N 1
ATOM 1074 C CA . ALA B 1 17 ? 52.169 -9.709 -1.821 1.00 28.31 555 ALA B CA 1
ATOM 1075 C C . ALA B 1 17 ? 51.114 -9.160 -2.746 1.00 29.05 555 ALA B C 1
ATOM 1076 O O . ALA B 1 17 ? 50.357 -8.281 -2.324 1.00 30.53 555 ALA B O 1
ATOM 1078 N N . THR B 1 18 ? 51.058 -9.652 -3.966 1.00 28.55 556 THR B N 1
ATOM 1079 C CA . THR B 1 18 ? 50.060 -9.240 -4.919 1.00 27.65 556 THR B CA 1
ATOM 1080 C C . THR B 1 18 ? 48.658 -9.363 -4.346 1.00 28.53 556 THR B C 1
ATOM 1081 O O . THR B 1 18 ? 47.941 -8.403 -4.265 1.00 28.88 556 THR B O 1
ATOM 1085 N N . SER B 1 19 ? 48.268 -10.551 -3.940 1.00 28.53 557 SER B N 1
ATOM 1086 C CA . SER B 1 19 ? 46.964 -10.703 -3.351 1.00 27.90 557 SER B CA 1
ATOM 1087 C C . SER B 1 19 ? 46.676 -9.726 -2.186 1.00 28.45 557 SER B C 1
ATOM 1088 O O . SER B 1 19 ? 45.573 -9.196 -2.107 1.00 28.65 557 SER B O 1
ATOM 1099 N N . VAL B 1 21 ? 48.078 -6.618 -1.652 1.00 29.84 559 VAL B N 1
ATOM 1100 C CA . VAL B 1 21 ? 47.973 -5.279 -2.200 1.00 28.74 559 VAL B CA 1
ATOM 1101 C C . VAL B 1 21 ? 46.623 -5.109 -2.883 1.00 29.84 559 VAL B C 1
ATOM 1102 O O . VAL B 1 21 ? 45.928 -4.089 -2.684 1.00 31.19 559 VAL B O 1
ATOM 1106 N N . GLU B 1 22 ? 46.237 -6.096 -3.682 1.00 29.57 560 GLU B N 1
ATOM 1107 C CA . GLU B 1 22 ? 45.007 -5.986 -4.473 1.00 30.12 560 GLU B CA 1
ATOM 1108 C C . GLU B 1 22 ? 43.730 -5.983 -3.626 1.00 31.17 560 GLU B C 1
ATOM 1109 O O . GLU B 1 22 ? 42.754 -5.327 -4.003 1.00 31.22 560 GLU B O 1
ATOM 1115 N N . THR B 1 23 ? 43.733 -6.698 -2.487 1.00 31.91 561 THR B N 1
ATOM 1116 C CA . THR B 1 23 ? 42.567 -6.689 -1.618 1.00 33.03 561 THR B CA 1
ATOM 1117 C C . THR B 1 23 ? 42.385 -5.289 -1.074 1.00 32.98 561 THR B C 1
ATOM 1118 O O . THR B 1 23 ? 41.270 -4.765 -1.029 1.00 33.50 561 THR B O 1
ATOM 1122 N N . VAL B 1 24 ? 43.499 -4.691 -0.677 1.00 33.01 562 VAL B N 1
ATOM 1123 C CA . VAL B 1 24 ? 43.489 -3.406 -0.005 1.00 33.04 562 VAL B CA 1
ATOM 1124 C C . VAL B 1 24 ? 43.124 -2.321 -1.021 1.00 33.68 562 VAL B C 1
ATOM 1125 O O . VAL B 1 24 ? 42.390 -1.388 -0.709 1.00 33.83 562 VAL B O 1
ATOM 1129 N N . GLN B 1 25 ? 43.590 -2.473 -2.257 1.00 34.26 563 GLN B N 1
ATOM 1130 C CA . GLN B 1 25 ? 43.280 -1.508 -3.291 1.00 34.44 563 GLN B CA 1
ATOM 1131 C C . GLN B 1 25 ? 41.803 -1.510 -3.556 1.00 35.24 563 GLN B C 1
ATOM 1132 O O . GLN B 1 25 ? 41.178 -0.450 -3.731 1.00 35.87 563 GLN B O 1
ATOM 1138 N N . GLU B 1 26 ? 41.244 -2.707 -3.623 1.00 35.30 564 GLU B N 1
ATOM 1139 C CA . GLU B 1 26 ? 39.832 -2.824 -3.859 1.00 35.82 564 GLU B CA 1
ATOM 1140 C C . GLU B 1 26 ? 39.019 -2.365 -2.642 1.00 35.51 564 GLU B C 1
ATOM 1141 O O . GLU B 1 26 ? 37.972 -1.750 -2.811 1.00 35.45 564 GLU B O 1
ATOM 1147 N N . LEU B 1 27 ? 39.501 -2.640 -1.426 1.00 35.05 565 LEU B N 1
ATOM 1148 C CA . LEU B 1 27 ? 38.842 -2.124 -0.216 1.00 34.34 565 LEU B CA 1
ATOM 1149 C C . LEU B 1 27 ? 38.784 -0.597 -0.169 1.00 33.83 565 LEU B C 1
ATOM 1150 O O . LEU B 1 27 ? 37.785 -0.028 0.233 1.00 33.56 565 LEU B O 1
ATOM 1155 N N . LEU B 1 28 ? 39.858 0.071 -0.561 1.00 33.70 566 LEU B N 1
ATOM 1156 C CA . LEU B 1 28 ? 39.873 1.529 -0.482 1.00 33.34 566 LEU B CA 1
ATOM 1157 C C . LE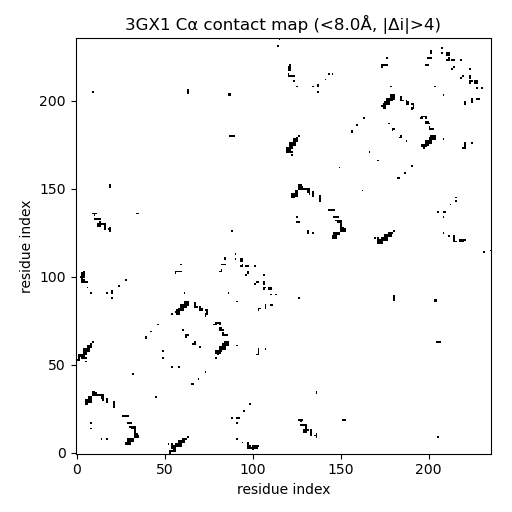U B 1 28 ? 39.616 2.231 -1.826 1.00 33.61 566 LEU B C 1
ATOM 1158 O O . LEU B 1 28 ? 39.612 3.451 -1.875 1.00 34.21 566 LEU B O 1
ATOM 1163 N N . SER B 1 29 ? 39.380 1.475 -2.901 1.00 33.88 567 SER B N 1
ATOM 1164 C CA . SER B 1 29 ? 39.349 2.039 -4.281 1.00 34.29 567 SER B CA 1
ATOM 1165 C C . SER B 1 29 ? 40.459 3.059 -4.578 1.00 34.72 567 SER B C 1
ATOM 1166 O O . SER B 1 29 ? 40.199 4.169 -5.050 1.00 33.76 567 SER B O 1
ATOM 1169 N N . ILE B 1 30 ? 41.695 2.647 -4.293 1.00 35.49 568 ILE B N 1
ATOM 1170 C CA . ILE B 1 30 ? 42.909 3.403 -4.622 1.00 36.47 568 ILE B CA 1
ATOM 1171 C C . ILE B 1 30 ? 43.778 2.568 -5.558 1.00 37.06 568 ILE B C 1
ATOM 1172 O O . ILE B 1 30 ? 43.596 1.364 -5.647 1.00 37.77 568 ILE B O 1
ATOM 1177 N N . GLU B 1 31 ? 44.726 3.190 -6.248 1.00 37.68 569 GLU B N 1
ATOM 1178 C CA . GLU B 1 31 ? 45.475 2.463 -7.276 1.00 37.51 569 GLU B CA 1
ATOM 1179 C C . GLU B 1 31 ? 46.977 2.371 -7.002 1.00 36.56 569 GLU B C 1
ATOM 1180 O O . GLU B 1 31 ? 47.762 1.857 -7.808 1.00 36.26 569 GLU B O 1
ATOM 1186 N N . SER B 1 32 ? 47.340 2.852 -5.826 1.00 35.44 570 SER B N 1
ATOM 1187 C CA . SER B 1 32 ? 48.696 2.974 -5.403 1.00 34.95 570 SER B CA 1
ATOM 1188 C C . SER B 1 32 ? 49.044 1.674 -4.683 1.00 35.31 570 SER B C 1
ATOM 1189 O O . SER B 1 32 ? 48.198 0.765 -4.638 1.00 34.86 570 SER B O 1
ATOM 1192 N N . GLY B 1 33 ? 50.272 1.589 -4.138 1.00 33.85 571 GLY B N 1
ATOM 1193 C CA . GLY B 1 33 ? 50.770 0.378 -3.519 1.00 33.93 571 GLY B CA 1
ATOM 1194 C C . GLY B 1 33 ? 51.399 -0.520 -4.548 1.00 33.71 571 GLY B C 1
ATOM 1195 O O . GLY B 1 33 ? 50.861 -0.690 -5.628 1.00 34.54 571 GLY B O 1
ATOM 1196 N N . ILE B 1 34 ? 52.547 -1.108 -4.234 1.00 33.47 572 ILE B N 1
ATOM 1197 C CA . ILE B 1 34 ? 53.235 -1.908 -5.250 1.00 33.23 572 ILE B CA 1
ATOM 1198 C C . ILE B 1 34 ? 53.544 -3.256 -4.648 1.00 31.89 572 ILE B C 1
ATOM 1199 O O . ILE B 1 34 ? 54.081 -3.321 -3.545 1.00 32.63 572 ILE B O 1
ATOM 1204 N N . ALA B 1 35 ? 53.188 -4.317 -5.371 1.00 30.02 573 ALA B N 1
ATOM 1205 C CA . ALA B 1 35 ? 53.476 -5.655 -4.916 1.00 29.18 573 ALA B CA 1
ATOM 1206 C C . ALA B 1 35 ? 54.746 -6.293 -5.481 1.00 28.89 573 ALA B C 1
ATOM 1207 O O . ALA B 1 35 ? 54.863 -6.450 -6.719 1.00 27.85 573 ALA B O 1
ATOM 1209 N N . LEU B 1 36 ? 55.659 -6.752 -4.604 1.00 26.51 574 LEU B N 1
ATOM 1210 C CA . LEU B 1 36 ? 56.726 -7.644 -5.148 1.00 26.38 574 LEU B CA 1
ATOM 1211 C C . LEU B 1 36 ? 56.725 -9.043 -4.555 1.00 27.57 574 LEU B C 1
ATOM 1212 O O . LEU B 1 36 ? 56.902 -9.209 -3.317 1.00 27.40 574 LEU B O 1
ATOM 1217 N N . ASP B 1 37 ? 56.499 -10.046 -5.408 1.00 27.48 575 ASP B N 1
ATOM 1218 C CA . ASP B 1 37 ? 56.464 -11.410 -4.925 1.00 27.61 575 ASP B CA 1
ATOM 1219 C C . ASP B 1 37 ? 57.797 -12.095 -5.106 1.00 28.30 575 ASP B C 1
ATOM 1220 O O . ASP B 1 37 ? 58.381 -12.062 -6.211 1.00 29.39 575 ASP B O 1
ATOM 1233 N N . PRO B 1 39 ? 58.840 -15.757 -5.319 1.00 29.51 577 PRO B N 1
ATOM 1234 C CA . PRO B 1 39 ? 58.713 -17.190 -5.326 1.00 30.98 577 PRO B CA 1
ATOM 1235 C C . PRO B 1 39 ? 60.089 -17.852 -5.125 1.00 32.65 577 PRO B C 1
ATOM 1236 O O . PRO B 1 39 ? 61.128 -17.170 -5.109 1.00 33.17 577 PRO B O 1
ATOM 1240 N N . LEU B 1 40 ? 60.088 -19.172 -4.967 1.00 34.24 578 LEU B N 1
ATOM 1241 C CA . LEU B 1 40 ? 61.320 -19.964 -4.805 1.00 35.75 578 LEU B CA 1
ATOM 1242 C C . LEU B 1 40 ? 62.201 -19.951 -6.062 1.00 35.33 578 LEU B C 1
ATOM 1243 O O . LEU B 1 40 ? 63.401 -20.148 -5.977 1.00 35.22 578 LEU B O 1
ATOM 1248 N N . THR B 1 41 ? 61.593 -19.717 -7.219 1.00 35.17 579 THR B N 1
ATOM 1249 C CA . THR B 1 41 ? 62.337 -19.559 -8.470 1.00 34.95 579 THR B CA 1
ATOM 1250 C C . THR B 1 41 ? 63.073 -18.176 -8.613 1.00 34.88 579 THR B C 1
ATOM 1251 O O . THR B 1 41 ? 63.781 -17.946 -9.596 1.00 35.74 579 THR B O 1
ATOM 1255 N N . VAL B 1 42 ? 62.912 -17.256 -7.665 1.00 33.48 580 VAL B N 1
ATOM 1256 C CA . VAL B 1 42 ? 63.668 -15.994 -7.697 1.00 32.42 580 VAL B CA 1
ATOM 1257 C C . VAL B 1 42 ? 64.681 -15.929 -6.549 1.00 33.16 580 VAL B C 1
ATOM 1258 O O . VAL B 1 42 ? 64.324 -16.130 -5.393 1.00 33.61 580 VAL B O 1
ATOM 1262 N N . GLU B 1 43 ? 65.925 -15.634 -6.894 1.00 33.55 581 GLU B N 1
ATOM 1263 C CA . GLU B 1 43 ? 67.008 -15.456 -5.956 1.00 34.47 581 GLU B CA 1
ATOM 1264 C C . GLU B 1 43 ? 66.945 -14.119 -5.259 1.00 34.13 581 GLU B C 1
ATOM 1265 O O . GLU B 1 43 ? 66.510 -13.131 -5.832 1.00 34.53 581 GLU B O 1
ATOM 1271 N N . VAL B 1 44 ? 67.434 -14.103 -4.026 1.00 34.24 582 VAL B N 1
ATOM 1272 C CA . VAL B 1 44 ? 67.498 -12.922 -3.170 1.00 34.48 582 VAL B CA 1
ATOM 1273 C C . VAL B 1 44 ? 68.094 -11.714 -3.900 1.00 34.78 582 VAL B C 1
ATOM 1274 O O . VAL B 1 44 ? 67.512 -10.649 -3.922 1.00 36.06 582 VAL B O 1
ATOM 1278 N N . LYS B 1 45 ? 69.224 -11.904 -4.546 1.00 34.72 583 LYS B N 1
ATOM 1279 C CA . LYS B 1 45 ? 69.886 -10.862 -5.287 1.00 34.15 583 LYS B CA 1
ATOM 1280 C C . LYS B 1 45 ? 69.023 -10.319 -6.457 1.00 33.24 583 LYS B C 1
ATOM 1281 O O . LYS B 1 45 ? 69.018 -9.104 -6.744 1.00 33.62 583 LYS B O 1
ATOM 1287 N N . ALA B 1 46 ? 68.293 -11.202 -7.128 1.00 30.83 584 ALA B N 1
ATOM 1288 C CA . ALA B 1 46 ? 67.427 -10.743 -8.206 1.00 28.73 584 ALA B CA 1
ATOM 1289 C C . ALA B 1 46 ? 66.273 -9.924 -7.605 1.00 27.15 584 ALA B C 1
ATOM 1290 O O . ALA B 1 46 ? 65.903 -8.875 -8.115 1.00 24.60 584 ALA B O 1
ATOM 1300 N N . TYR B 1 48 ? 66.409 -8.094 -4.887 1.00 24.09 586 TYR B N 1
ATOM 1301 C CA . TYR B 1 48 ? 66.854 -6.784 -4.429 1.00 23.88 586 TYR B CA 1
ATOM 1302 C C . TYR B 1 48 ? 67.051 -5.876 -5.619 1.00 23.12 586 TYR B C 1
ATOM 1303 O O . TYR B 1 48 ? 66.642 -4.723 -5.609 1.00 20.58 586 TYR B O 1
ATOM 1312 N N . GLU B 1 49 ? 67.643 -6.424 -6.669 1.00 24.51 587 GLU B N 1
ATOM 1313 C CA . GLU B 1 49 ? 67.731 -5.678 -7.954 1.00 26.24 587 GLU B CA 1
ATOM 1314 C C . GLU B 1 49 ? 66.414 -5.094 -8.349 1.00 25.99 587 GLU B C 1
ATOM 1315 O O . GLU B 1 49 ? 66.301 -3.934 -8.669 1.00 27.50 587 GLU B O 1
ATOM 1321 N N . LYS B 1 50 ? 65.360 -5.864 -8.258 1.00 27.90 588 LYS B N 1
ATOM 1322 C CA . LYS B 1 50 ? 64.158 -5.406 -8.950 1.00 28.03 588 LYS B CA 1
ATOM 1323 C C . LYS B 1 50 ? 63.412 -4.431 -8.021 1.00 26.89 588 LYS B C 1
ATOM 1324 O O . LYS B 1 50 ? 62.704 -3.507 -8.473 1.00 26.49 588 LYS B O 1
ATOM 1330 N N . LEU B 1 51 ? 63.691 -4.561 -6.738 1.00 25.93 589 LEU B N 1
ATOM 1331 C CA . LEU B 1 51 ? 63.164 -3.635 -5.769 1.00 24.29 589 LEU B CA 1
ATOM 1332 C C . LEU B 1 51 ? 63.817 -2.290 -6.117 1.00 26.06 589 LEU B C 1
ATOM 1333 O O . LEU B 1 51 ? 63.146 -1.299 -6.504 1.00 29.96 589 LEU B O 1
ATOM 1338 N N . LYS B 1 52 ? 65.143 -2.284 -6.073 1.00 24.25 590 LYS B N 1
ATOM 1339 C CA . LYS B 1 52 ? 65.938 -1.163 -6.462 1.00 23.85 590 LYS B CA 1
ATOM 1340 C C . LYS B 1 52 ? 65.404 -0.511 -7.740 1.00 24.28 590 LYS B C 1
ATOM 1341 O O . LYS B 1 52 ? 65.237 0.692 -7.749 1.00 25.76 590 LYS B O 1
ATOM 1347 N N . GLN B 1 53 ? 65.199 -1.277 -8.818 1.00 24.00 591 GLN B N 1
ATOM 1348 C CA . GLN B 1 53 ? 64.757 -0.700 -10.118 1.00 25.14 591 GLN B CA 1
ATOM 1349 C C . GLN B 1 53 ? 63.316 -0.157 -9.983 1.00 24.41 591 GLN B C 1
ATOM 1350 O O . GLN B 1 53 ? 63.019 0.983 -10.283 1.00 24.37 591 GLN B O 1
ATOM 1356 N N . THR B 1 54 ? 62.435 -0.937 -9.380 1.00 26.15 592 THR B N 1
ATOM 1357 C CA . THR B 1 54 ? 61.068 -0.442 -9.015 1.00 25.37 592 THR B CA 1
ATOM 1358 C C . THR B 1 54 ? 61.129 0.926 -8.273 1.00 26.03 592 THR B C 1
ATOM 1359 O O . THR B 1 54 ? 60.439 1.906 -8.673 1.00 25.21 592 THR B O 1
ATOM 1363 N N . VAL B 1 55 ? 62.027 1.038 -7.302 1.00 24.36 593 VAL B N 1
ATOM 1364 C CA . VAL B 1 55 ? 61.987 2.273 -6.476 1.00 26.10 593 VAL B CA 1
ATOM 1365 C C . VAL B 1 55 ? 62.540 3.483 -7.222 1.00 26.23 593 VAL B C 1
ATOM 1366 O O . VAL B 1 55 ? 61.967 4.588 -7.213 1.00 27.66 593 VAL B O 1
ATOM 1370 N N . VAL B 1 56 ? 63.668 3.288 -7.852 1.00 25.21 594 VAL B N 1
ATOM 1371 C CA . VAL B 1 56 ? 64.198 4.366 -8.664 1.00 24.88 594 VAL B CA 1
ATOM 1372 C C . VAL B 1 56 ? 63.096 4.894 -9.563 1.00 26.02 594 VAL B C 1
ATOM 1373 O O . VAL B 1 56 ? 62.842 6.104 -9.563 1.00 26.39 594 VAL B O 1
ATOM 1377 N N . LYS B 1 57 ? 62.424 4.001 -10.298 1.00 26.49 595 LYS B N 1
ATOM 1378 C CA . LYS B 1 57 ? 61.372 4.433 -11.221 1.00 27.30 595 LYS B CA 1
ATOM 1379 C C . LYS B 1 57 ? 60.176 5.113 -10.561 1.00 27.38 595 LYS B C 1
ATOM 1380 O O . LYS B 1 57 ? 59.525 5.913 -11.212 1.00 26.93 595 LYS B O 1
ATOM 1386 N N . LEU B 1 58 ? 59.843 4.765 -9.311 1.00 27.20 596 LEU B N 1
ATOM 1387 C CA . LEU B 1 58 ? 58.644 5.353 -8.729 1.00 27.33 596 LEU B CA 1
ATOM 1388 C C . LEU B 1 58 ? 58.885 6.801 -8.396 1.00 26.99 596 LEU B C 1
ATOM 1389 O O . LEU B 1 58 ? 57.954 7.553 -8.175 1.00 28.40 596 LEU B O 1
ATOM 1394 N N . ASN B 1 59 ? 60.143 7.175 -8.271 1.00 26.90 597 ASN B N 1
ATOM 1395 C CA . ASN B 1 59 ? 60.502 8.542 -7.996 1.00 27.64 597 ASN B CA 1
ATOM 1396 C C . ASN B 1 59 ? 59.943 9.047 -6.662 1.00 27.82 597 ASN B C 1
ATOM 1397 O O . ASN B 1 59 ? 59.342 10.127 -6.631 1.00 29.37 597 ASN B O 1
ATOM 1402 N N . PRO B 1 60 ? 60.126 8.293 -5.559 1.00 28.69 598 PRO B N 1
ATOM 1403 C CA . PRO B 1 60 ? 59.526 8.710 -4.271 1.00 28.47 598 PRO B CA 1
ATOM 1404 C C . PRO B 1 60 ? 60.069 10.019 -3.740 1.00 29.13 598 PRO B C 1
ATOM 1405 O O . PRO B 1 60 ? 61.278 10.105 -3.450 1.00 29.01 598 PRO B O 1
ATOM 1409 N N . VAL B 1 61 ? 59.195 11.009 -3.547 1.00 29.75 599 VAL B N 1
ATOM 1410 C CA . VAL B 1 61 ? 59.643 12.301 -2.981 1.00 30.69 599 VAL B CA 1
ATOM 1411 C C . VAL B 1 61 ? 59.542 12.412 -1.448 1.00 31.05 599 VAL B C 1
ATOM 1412 O O . VAL B 1 61 ? 60.036 13.370 -0.892 1.00 31.34 599 VAL B O 1
ATOM 1416 N N . LYS B 1 62 ? 58.916 11.444 -0.790 1.00 31.63 600 LYS B N 1
ATOM 1417 C CA . LYS B 1 62 ? 58.701 11.460 0.689 1.00 32.51 600 LYS B CA 1
ATOM 1418 C C . LYS B 1 62 ? 59.150 10.126 1.329 1.00 30.85 600 LYS B C 1
ATOM 1419 O O . LYS B 1 62 ? 58.568 9.728 2.263 1.00 29.89 600 LYS B O 1
ATOM 1425 N N . GLY B 1 63 ? 60.127 9.405 0.797 1.00 31.31 601 GLY B N 1
ATOM 1426 C CA . GLY B 1 63 ? 60.475 8.102 1.397 1.00 28.61 601 GLY B CA 1
ATOM 1427 C C . GLY B 1 63 ? 59.604 6.936 0.953 1.00 26.59 601 GLY B C 1
ATOM 1428 O O . GLY B 1 63 ? 58.546 7.093 0.345 1.00 26.30 601 GLY B O 1
ATOM 1429 N N . VAL B 1 64 ? 60.075 5.744 1.254 1.00 26.30 602 VAL B N 1
ATOM 1430 C CA . VAL B 1 64 ? 59.471 4.510 0.817 1.00 26.43 602 VAL B CA 1
ATOM 1431 C C . VAL B 1 64 ? 59.264 3.590 2.008 1.00 26.80 602 VAL B C 1
ATOM 1432 O O . VAL B 1 64 ? 60.165 3.411 2.795 1.00 27.63 602 VAL B O 1
ATOM 1436 N N . LEU B 1 65 ? 58.092 2.992 2.132 1.00 27.19 603 LEU B N 1
ATOM 1437 C CA . LEU B 1 65 ? 57.859 2.078 3.256 1.00 27.68 603 LEU B CA 1
ATOM 1438 C C . LEU B 1 65 ? 57.715 0.686 2.725 1.00 27.94 603 LEU B C 1
ATOM 1439 O O . LEU B 1 65 ? 56.806 0.377 1.889 1.00 29.56 603 LEU B O 1
ATOM 1444 N N . ILE B 1 66 ? 58.669 -0.143 3.121 1.00 26.41 604 ILE B N 1
ATOM 1445 C CA . ILE B 1 66 ? 58.679 -1.530 2.684 1.00 24.16 604 ILE B CA 1
ATOM 1446 C C . ILE B 1 66 ? 57.990 -2.414 3.786 1.00 24.97 604 ILE B C 1
ATOM 1447 O O . ILE B 1 66 ? 58.445 -2.395 4.988 1.00 23.27 604 ILE B O 1
ATOM 1452 N N . LEU B 1 67 ? 56.965 -3.177 3.356 1.00 24.24 605 LEU B N 1
ATOM 1453 C CA . LEU B 1 67 ? 56.261 -4.181 4.155 1.00 26.22 605 LEU B CA 1
ATOM 1454 C C . LEU B 1 67 ? 56.622 -5.599 3.705 1.00 27.07 605 LEU B C 1
ATOM 1455 O O . LEU B 1 67 ? 56.304 -6.035 2.587 1.00 27.55 605 LEU B O 1
ATOM 1460 N N . SER B 1 68 ? 57.224 -6.334 4.616 1.00 28.19 606 SER B N 1
ATOM 1461 C CA . SER B 1 68 ? 57.846 -7.612 4.297 1.00 28.75 606 SER B CA 1
ATOM 1462 C C . SER B 1 68 ? 57.508 -8.658 5.391 1.00 29.01 606 SER B C 1
ATOM 1463 O O . SER B 1 68 ? 57.128 -8.321 6.533 1.00 28.41 606 SER B O 1
ATOM 1466 N N . ASP B 1 69 ? 57.702 -9.933 5.066 1.00 28.53 607 ASP B N 1
ATOM 1467 C CA . ASP B 1 69 ? 57.374 -10.978 6.020 1.00 27.48 607 ASP B CA 1
ATOM 1468 C C . ASP B 1 69 ? 58.557 -11.389 6.911 1.00 26.12 607 ASP B C 1
ATOM 1469 O O . ASP B 1 69 ? 58.428 -11.301 8.108 1.00 25.81 607 ASP B O 1
ATOM 1482 N N . GLY B 1 71 ? 63.071 -13.130 6.573 1.00 26.07 609 GLY B N 1
ATOM 1483 C CA . GLY B 1 71 ? 64.284 -13.402 5.796 1.00 26.52 609 GLY B CA 1
ATOM 1484 C C . GLY B 1 71 ? 64.987 -12.150 5.289 1.00 27.46 609 GLY B C 1
ATOM 1485 O O . GLY B 1 71 ? 64.803 -11.062 5.814 1.00 27.30 609 GLY B O 1
ATOM 1486 N N . SER B 1 72 ? 65.785 -12.297 4.239 1.00 28.19 610 SER B N 1
ATOM 1487 C CA . SER B 1 72 ? 66.615 -11.204 3.793 1.00 27.83 610 SER B CA 1
ATOM 1488 C C . SER B 1 72 ? 65.824 -9.982 3.382 1.00 28.04 610 SER B C 1
ATOM 1489 O O . SER B 1 72 ? 66.352 -8.880 3.390 1.00 29.29 610 SER B O 1
ATOM 1492 N N . LEU B 1 73 ? 64.553 -10.172 3.074 1.00 28.58 611 LEU B N 1
ATOM 1493 C CA . LEU B 1 73 ? 63.668 -9.077 2.575 1.00 28.63 611 LEU B CA 1
ATOM 1494 C C . LEU B 1 73 ? 63.573 -8.038 3.664 1.00 28.41 611 LEU B C 1
ATOM 1495 O O . LEU B 1 73 ? 63.557 -6.867 3.399 1.00 27.13 611 LEU B O 1
ATOM 1500 N N . THR B 1 74 ? 63.606 -8.484 4.901 1.00 28.72 612 THR B N 1
ATOM 1501 C CA . THR B 1 74 ? 63.637 -7.577 6.017 1.00 28.66 612 THR B CA 1
ATOM 1502 C C . THR B 1 74 ? 64.793 -6.596 5.993 1.00 29.38 612 THR B C 1
ATOM 1503 O O . THR B 1 74 ? 64.665 -5.543 6.526 1.00 30.65 612 THR B O 1
ATOM 1507 N N . SER B 1 75 ? 65.910 -6.890 5.355 1.00 29.92 613 SER B N 1
ATOM 1508 C CA . SER B 1 75 ? 66.971 -5.874 5.355 1.00 30.15 613 SER B CA 1
ATOM 1509 C C . SER B 1 75 ? 67.144 -5.107 4.058 1.00 30.18 613 SER B C 1
ATOM 1510 O O . SER B 1 75 ? 67.938 -4.194 4.021 1.00 30.15 613 SER B O 1
ATOM 1513 N N . PHE B 1 76 ? 66.446 -5.491 3.006 1.00 30.05 614 PHE B N 1
ATOM 1514 C CA . PHE B 1 76 ? 66.548 -4.760 1.743 1.00 30.55 614 PHE B CA 1
ATOM 1515 C C . PHE B 1 76 ? 66.455 -3.220 2.038 1.00 30.63 614 PHE B C 1
ATOM 1516 O O . PHE B 1 76 ? 67.261 -2.416 1.550 1.00 29.46 614 PHE B O 1
ATOM 1524 N N . GLY B 1 77 ? 65.523 -2.838 2.908 1.00 30.09 615 GLY B N 1
ATOM 1525 C CA . GLY B 1 77 ? 65.353 -1.436 3.281 1.00 31.57 615 GLY B CA 1
ATOM 1526 C C . GLY B 1 77 ? 66.642 -0.729 3.646 1.00 32.93 615 GLY B C 1
ATOM 1527 O O . GLY B 1 77 ? 66.995 0.295 3.015 1.00 32.50 615 GLY B O 1
ATOM 1528 N N . ASN B 1 78 ? 67.371 -1.272 4.635 1.00 33.08 616 ASN B N 1
ATOM 1529 C CA . ASN B 1 78 ? 68.683 -0.675 5.009 1.00 35.66 616 ASN B CA 1
ATOM 1530 C C . ASN B 1 78 ? 69.679 -0.584 3.886 1.00 35.37 616 ASN B C 1
ATOM 1531 O O . ASN B 1 78 ? 70.363 0.400 3.762 1.00 35.39 616 ASN B O 1
ATOM 1536 N N . ILE B 1 79 ? 69.772 -1.651 3.109 1.00 36.94 617 ILE B N 1
ATOM 1537 C CA . ILE B 1 79 ? 70.721 -1.742 1.997 1.00 37.91 617 ILE B CA 1
ATOM 1538 C C . ILE B 1 79 ? 70.435 -0.704 0.919 1.00 37.71 617 ILE B C 1
ATOM 1539 O O . ILE B 1 79 ? 71.331 -0.006 0.470 1.00 38.42 617 ILE B O 1
ATOM 1544 N N . LEU B 1 80 ? 69.174 -0.587 0.543 1.00 38.45 618 LEU B N 1
ATOM 1545 C CA . LEU B 1 80 ? 68.717 0.344 -0.504 1.00 38.76 618 LEU B CA 1
ATOM 1546 C C . LEU B 1 80 ? 69.016 1.804 -0.131 1.00 39.53 618 LEU B C 1
ATOM 1547 O O . LEU B 1 80 ? 69.481 2.572 -0.968 1.00 40.49 618 LEU B O 1
ATOM 1552 N N . THR B 1 81 ? 68.715 2.167 1.112 1.00 39.21 619 THR B N 1
ATOM 1553 C CA . THR B 1 81 ? 69.039 3.469 1.667 1.00 40.16 619 THR B CA 1
ATOM 1554 C C . THR B 1 81 ? 70.557 3.778 1.628 1.00 40.79 619 THR B C 1
ATOM 1555 O O . THR B 1 81 ? 70.970 4.815 1.119 1.00 40.04 619 THR B O 1
ATOM 1559 N N . GLU B 1 82 ? 71.359 2.866 2.183 1.00 41.64 620 GLU B N 1
ATOM 1560 C CA . GLU B 1 82 ? 72.818 2.918 2.123 1.00 42.38 620 GLU B CA 1
ATOM 1561 C C . GLU B 1 82 ? 73.251 3.115 0.662 1.00 41.92 620 GLU B C 1
ATOM 1562 O O . GLU B 1 82 ? 73.983 4.052 0.320 1.00 41.72 620 GLU B O 1
ATOM 1568 N N . GLU B 1 83 ? 72.742 2.259 -0.214 1.00 41.50 621 GLU B N 1
ATOM 1569 C CA . GLU B 1 83 ? 73.153 2.283 -1.609 1.00 40.74 621 GLU B CA 1
ATOM 1570 C C . GLU B 1 83 ? 72.690 3.532 -2.363 1.00 40.12 621 GLU B C 1
ATOM 1571 O O . GLU B 1 83 ? 73.436 4.052 -3.166 1.00 39.98 621 GLU B O 1
ATOM 1577 N N . LEU B 1 84 ? 71.496 4.050 -2.131 1.00 39.43 622 LEU B N 1
ATOM 1578 C CA . LEU B 1 84 ? 71.119 5.233 -2.898 1.00 38.77 622 LEU B CA 1
ATOM 1579 C C . LEU B 1 84 ? 70.575 6.445 -2.182 1.00 37.54 622 LEU B C 1
ATOM 1580 O O . LEU B 1 84 ? 70.162 7.390 -2.812 1.00 35.91 622 LEU B O 1
ATOM 1585 N N . GLY B 1 85 ? 70.587 6.416 -0.871 1.00 34.81 623 GLY B N 1
ATOM 1586 C CA . GLY B 1 85 ? 70.291 7.586 -0.082 1.00 34.97 623 GLY B CA 1
ATOM 1587 C C . GLY B 1 85 ? 68.835 7.963 -0.130 1.00 36.12 623 GLY B C 1
ATOM 1588 O O . GLY B 1 85 ? 68.461 9.140 -0.175 1.00 37.95 623 GLY B O 1
ATOM 1589 N N . ILE B 1 86 ? 67.997 6.949 -0.157 1.00 36.00 624 ILE B N 1
ATOM 1590 C CA . ILE B 1 86 ? 66.576 7.146 -0.168 1.00 35.34 624 ILE B CA 1
ATOM 1591 C C . ILE B 1 86 ? 66.074 6.631 1.152 1.00 34.12 624 ILE B C 1
ATOM 1592 O O . ILE B 1 86 ? 66.440 5.540 1.600 1.00 34.26 624 ILE B O 1
ATOM 1597 N N . ARG B 1 87 ? 65.214 7.401 1.761 1.00 33.54 625 ARG B N 1
ATOM 1598 C CA . ARG B 1 87 ? 64.794 7.099 3.111 1.00 34.51 625 ARG B CA 1
ATOM 1599 C C . ARG B 1 87 ? 63.714 5.973 3.076 1.00 33.87 625 ARG B C 1
ATOM 1600 O O . ARG B 1 87 ? 62.731 6.071 2.364 1.00 35.20 625 ARG B O 1
ATOM 1608 N N . THR B 1 88 ? 63.954 4.868 3.784 1.00 32.57 626 THR B N 1
ATOM 1609 C CA . THR B 1 88 ? 63.023 3.754 3.785 1.00 30.52 626 THR B CA 1
ATOM 1610 C C . THR B 1 88 ? 62.763 3.397 5.225 1.00 29.68 626 THR B C 1
ATOM 1611 O O . THR B 1 88 ? 63.571 3.691 6.079 1.00 29.62 626 THR B O 1
ATOM 1615 N N . LYS B 1 89 ? 61.612 2.802 5.523 1.00 28.54 627 LYS B N 1
ATOM 1616 C CA . LYS B 1 89 ? 61.522 2.071 6.811 1.00 27.61 627 LYS B CA 1
ATOM 1617 C C . LYS B 1 89 ? 60.930 0.744 6.515 1.00 26.92 627 LYS B C 1
ATOM 1618 O O . LYS B 1 89 ? 60.227 0.586 5.472 1.00 27.71 627 LYS B O 1
ATOM 1624 N N . THR B 1 90 ? 61.199 -0.227 7.403 1.00 26.14 628 THR B N 1
ATOM 1625 C CA . THR B 1 90 ? 60.774 -1.609 7.148 1.00 25.22 628 THR B CA 1
ATOM 1626 C C . THR B 1 90 ? 59.905 -2.138 8.236 1.00 23.87 628 THR B C 1
ATOM 1627 O O . THR B 1 90 ? 60.334 -2.168 9.368 1.00 25.91 628 THR B O 1
ATOM 1631 N N . VAL B 1 91 ? 58.744 -2.642 7.884 1.00 22.75 629 VAL B N 1
ATOM 1632 C CA . VAL B 1 91 ? 57.993 -3.503 8.761 1.00 24.11 629 VAL B CA 1
ATOM 1633 C C . VAL B 1 91 ? 58.097 -4.947 8.291 1.00 23.17 629 VAL B C 1
ATOM 1634 O O . VAL B 1 91 ? 58.090 -5.227 7.123 1.00 26.51 629 VAL B O 1
ATOM 1638 N N . THR B 1 92 ? 58.190 -5.836 9.254 1.00 22.08 630 THR B N 1
ATOM 1639 C CA . THR B 1 92 ? 58.504 -7.262 9.156 1.00 21.80 630 THR B CA 1
ATOM 1640 C C . THR B 1 92 ? 57.237 -7.968 9.649 1.00 23.21 630 THR B C 1
ATOM 1641 O O . THR B 1 92 ? 56.481 -7.403 10.455 1.00 24.50 630 THR B O 1
ATOM 1653 N N . VAL B 1 94 ? 54.536 -8.639 8.122 1.00 26.36 632 VAL B N 1
ATOM 1654 C CA . VAL B 1 94 ? 53.373 -7.928 7.585 1.00 27.33 632 VAL B CA 1
ATOM 1655 C C . VAL B 1 94 ? 52.182 -8.843 7.279 1.00 27.75 632 VAL B C 1
ATOM 1656 O O . VAL B 1 94 ? 52.314 -9.956 6.768 1.00 26.51 632 VAL B O 1
ATOM 1660 N N . SER B 1 95 ? 51.013 -8.315 7.614 1.00 28.69 633 SER B N 1
ATOM 1661 C CA . SER B 1 95 ? 49.764 -9.010 7.575 1.00 29.32 633 SER B CA 1
ATOM 1662 C C . SER B 1 95 ? 48.820 -8.069 6.896 1.00 29.37 633 SER B C 1
ATOM 1663 O O . SER B 1 95 ? 49.062 -6.877 6.915 1.00 30.57 633 SER B O 1
ATOM 1666 N N . THR B 1 96 ? 47.723 -8.565 6.325 1.00 29.67 634 THR B N 1
ATOM 1667 C CA . THR B 1 96 ? 46.761 -7.698 5.596 1.00 27.96 634 THR B CA 1
ATOM 1668 C C . THR B 1 96 ? 46.348 -6.419 6.379 1.00 27.64 634 THR B C 1
ATOM 1669 O O . THR B 1 96 ? 46.337 -5.322 5.821 1.00 27.57 634 THR B O 1
ATOM 1673 N N . PRO B 1 97 ? 45.994 -6.549 7.679 1.00 27.10 635 PRO B N 1
ATOM 1674 C CA . PRO B 1 97 ? 45.625 -5.308 8.381 1.00 27.04 635 PRO B CA 1
ATOM 1675 C C . PRO B 1 97 ? 46.720 -4.177 8.273 1.00 28.07 635 PRO B C 1
ATOM 1676 O O . PRO B 1 97 ? 46.385 -2.989 8.085 1.00 27.92 635 PRO B O 1
ATOM 1680 N N . VAL B 1 98 ? 48.008 -4.533 8.312 1.00 27.65 636 VAL B N 1
ATOM 1681 C CA . VAL B 1 98 ? 49.031 -3.503 8.245 1.00 26.66 636 VAL B CA 1
ATOM 1682 C C . VAL B 1 98 ? 49.190 -2.987 6.811 1.00 27.56 636 VAL B C 1
ATOM 1683 O O . VAL B 1 98 ? 49.367 -1.781 6.573 1.00 26.40 636 VAL B O 1
ATOM 1687 N N . VAL B 1 99 ? 49.064 -3.862 5.827 1.00 27.22 637 VAL B N 1
ATOM 1688 C CA . VAL B 1 99 ? 49.086 -3.330 4.484 1.00 27.79 637 VAL B CA 1
ATOM 1689 C C . VAL B 1 99 ? 47.946 -2.304 4.336 1.00 28.93 637 VAL B C 1
ATOM 1690 O O . VAL B 1 99 ? 48.097 -1.268 3.639 1.00 28.62 637 VAL B O 1
ATOM 1694 N N . LEU B 1 100 ? 46.823 -2.619 5.000 1.00 28.52 638 LEU B N 1
ATOM 1695 C CA . LEU B 1 100 ? 45.613 -1.812 4.952 1.00 29.12 638 LEU B CA 1
ATOM 1696 C C . LEU B 1 100 ? 45.853 -0.458 5.592 1.00 29.67 638 LEU B C 1
ATOM 1697 O O . LEU B 1 100 ? 45.742 0.568 4.903 1.00 30.19 638 LEU B O 1
ATOM 1702 N N . GLU B 1 101 ? 46.184 -0.451 6.889 1.00 29.65 639 GLU B N 1
ATOM 1703 C CA . GLU B 1 101 ? 46.605 0.775 7.545 1.00 30.75 639 GLU B CA 1
ATOM 1704 C C . GLU B 1 101 ? 47.691 1.528 6.724 1.00 30.76 639 GLU B C 1
ATOM 1705 O O . GLU B 1 101 ? 47.501 2.684 6.354 1.00 31.82 639 GLU B O 1
ATOM 1711 N N . ALA B 1 102 ? 48.800 0.877 6.432 1.00 29.69 640 ALA B N 1
ATOM 1712 C CA . ALA B 1 102 ? 49.837 1.487 5.591 1.00 30.46 640 ALA B CA 1
ATOM 1713 C C . ALA B 1 102 ? 49.351 2.196 4.296 1.00 31.17 640 ALA B C 1
ATOM 1714 O O . ALA B 1 102 ? 49.701 3.360 4.050 1.00 32.03 640 ALA B O 1
ATOM 1724 N N . ARG B 1 104 ? 46.299 3.122 3.506 1.00 34.77 642 ARG B N 1
ATOM 1725 C CA . ARG B 1 104 ? 45.258 4.065 3.850 1.00 34.43 642 ARG B CA 1
ATOM 1726 C C . ARG B 1 104 ? 45.910 5.383 4.199 1.00 34.59 642 ARG B C 1
ATOM 1727 O O . ARG B 1 104 ? 45.614 6.417 3.570 1.00 34.90 642 ARG B O 1
ATOM 1735 N N . LYS B 1 105 ? 46.812 5.353 5.182 1.00 33.88 643 LYS B N 1
ATOM 1736 C CA . LYS B 1 105 ? 47.458 6.583 5.643 1.00 33.66 643 LYS B CA 1
ATOM 1737 C C . LYS B 1 105 ? 48.292 7.211 4.520 1.00 33.44 643 LYS B C 1
ATOM 1738 O O . LYS B 1 105 ? 48.407 8.439 4.419 1.00 33.81 643 LYS B O 1
ATOM 1744 N N . ALA B 1 106 ? 48.864 6.375 3.676 1.00 33.18 644 ALA B N 1
ATOM 1745 C CA . ALA B 1 106 ? 49.731 6.883 2.620 1.00 33.80 644 ALA B CA 1
ATOM 1746 C C . ALA B 1 106 ? 48.906 7.655 1.600 1.00 33.73 644 ALA B C 1
ATOM 1747 O O . ALA B 1 106 ? 49.331 8.692 1.089 1.00 34.81 644 ALA B O 1
ATOM 1749 N N . SER B 1 107 ? 47.737 7.113 1.315 1.00 33.30 645 SER B N 1
ATOM 1750 C CA . SER B 1 107 ? 46.702 7.728 0.527 1.00 33.06 645 SER B CA 1
ATOM 1751 C C . SER B 1 107 ? 46.255 9.067 1.059 1.00 32.96 645 SER B C 1
ATOM 1752 O O . SER B 1 107 ? 45.884 9.945 0.288 1.00 33.06 645 SER B O 1
ATOM 1755 N N . LEU B 1 108 ? 46.230 9.204 2.385 1.00 33.00 646 LEU B N 1
ATOM 1756 C CA . LEU B 1 108 ? 45.886 10.460 3.032 1.00 31.92 646 LEU B CA 1
ATOM 1757 C C . LEU B 1 108 ? 47.015 11.490 2.936 1.00 32.06 646 LEU B C 1
ATOM 1758 O O . LEU B 1 108 ? 46.822 12.668 3.273 1.00 32.43 646 LEU B O 1
ATOM 1763 N N . GLY B 1 109 ? 48.177 11.062 2.443 1.00 31.82 647 GLY B N 1
ATOM 1764 C CA . GLY B 1 109 ? 49.338 11.934 2.358 1.00 30.89 647 GLY B CA 1
ATOM 1765 C C . GLY B 1 109 ? 50.102 12.109 3.667 1.00 30.97 647 GLY B C 1
ATOM 1766 O O . GLY B 1 109 ? 50.823 13.103 3.830 1.00 31.24 647 GLY B O 1
ATOM 1767 N N . ARG B 1 110 ? 49.979 11.156 4.596 1.00 30.50 648 ARG B N 1
ATOM 1768 C CA . ARG B 1 110 ? 50.783 11.201 5.831 1.00 30.54 648 ARG B CA 1
ATOM 1769 C C . ARG B 1 110 ? 52.242 10.861 5.533 1.00 29.81 648 ARG B C 1
ATOM 1770 O O . ARG B 1 110 ? 52.518 10.152 4.571 1.00 29.22 648 ARG B O 1
ATOM 1778 N N . GLY B 1 111 ? 53.166 11.358 6.363 1.00 29.99 649 GLY B N 1
ATOM 1779 C CA . GLY B 1 111 ? 54.595 11.041 6.232 1.00 30.38 649 GLY B CA 1
ATOM 1780 C C . GLY B 1 111 ? 55.005 9.623 6.648 1.00 30.71 649 GLY B C 1
ATOM 1781 O O . GLY B 1 111 ? 54.304 8.958 7.436 1.00 31.44 649 GLY B O 1
ATOM 1782 N N . LEU B 1 112 ? 56.146 9.173 6.123 1.00 30.60 650 LEU B N 1
ATOM 1783 C CA . LEU B 1 112 ? 56.775 7.892 6.486 1.00 29.96 650 LEU B CA 1
ATOM 1784 C C . LEU B 1 112 ? 56.763 7.603 8.007 1.00 29.48 650 LEU B C 1
ATOM 1785 O O . LEU B 1 112 ? 56.300 6.562 8.455 1.00 29.34 650 LEU B O 1
ATOM 1790 N N . GLU B 1 113 ? 57.339 8.498 8.780 1.00 28.51 651 GLU B N 1
ATOM 1791 C CA . GLU B 1 113 ? 57.460 8.265 10.198 1.00 29.36 651 GLU B CA 1
ATOM 1792 C C . GLU B 1 113 ? 56.123 7.910 10.837 1.00 28.73 651 GLU B C 1
ATOM 1793 O O . GLU B 1 113 ? 55.990 6.843 11.433 1.00 27.53 651 GLU B O 1
ATOM 1799 N N . ASP B 1 114 ? 55.131 8.772 10.640 1.00 28.79 652 ASP B N 1
ATOM 1800 C CA . ASP B 1 114 ? 53.778 8.526 11.137 1.00 29.88 652 ASP B CA 1
ATOM 1801 C C . ASP B 1 114 ? 53.123 7.226 10.576 1.00 29.46 652 ASP B C 1
ATOM 1802 O O . ASP B 1 114 ? 52.496 6.472 11.308 1.00 28.22 652 ASP B O 1
ATOM 1807 N N . ILE B 1 115 ? 53.332 6.890 9.305 1.00 28.76 653 ILE B N 1
ATOM 1808 C CA . ILE B 1 115 ? 52.722 5.662 8.874 1.00 28.37 653 ILE B CA 1
ATOM 1809 C C . ILE B 1 115 ? 53.421 4.493 9.569 1.00 28.98 653 ILE B C 1
ATOM 1810 O O . ILE B 1 115 ? 52.777 3.555 10.038 1.00 28.24 653 ILE B O 1
ATOM 1815 N N . TYR B 1 116 ? 54.741 4.555 9.615 1.00 28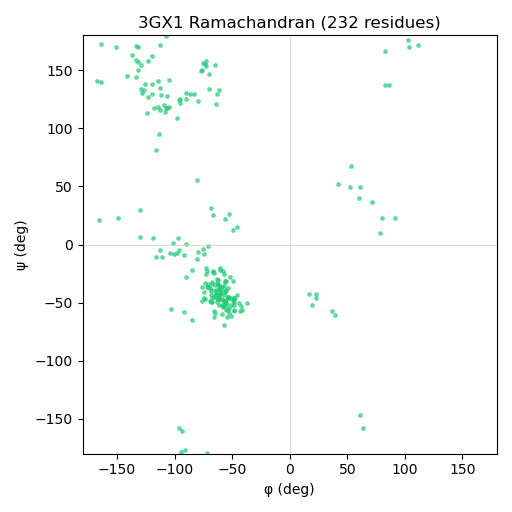.97 654 TYR B N 1
ATOM 1816 C CA . TYR B 1 116 ? 55.519 3.468 10.143 1.00 29.16 654 TYR B CA 1
ATOM 1817 C C . TYR B 1 116 ? 55.096 3.168 11.575 1.00 30.57 654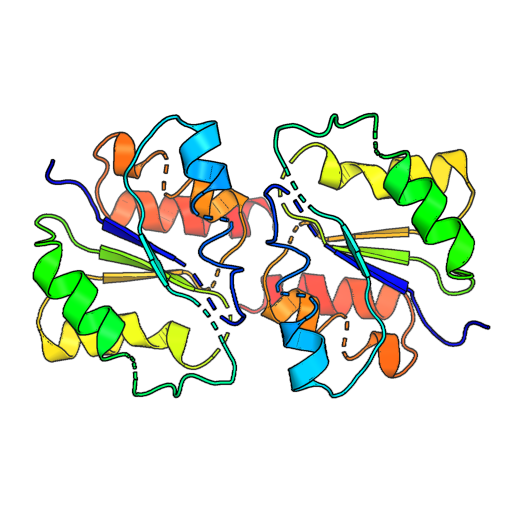 TYR B C 1
ATOM 1818 O O . TYR B 1 116 ? 54.849 2.000 11.910 1.00 31.91 654 TYR B O 1
ATOM 1827 N N . GLN B 1 117 ? 54.992 4.202 12.417 1.00 30.10 655 GLN B N 1
ATOM 1828 C CA . GLN B 1 117 ? 54.584 4.010 13.760 1.00 29.71 655 GLN B CA 1
ATOM 1829 C C . GLN B 1 117 ? 53.149 3.546 13.810 1.00 29.63 655 GLN B C 1
ATOM 1830 O O . GLN B 1 117 ? 52.700 2.966 14.840 1.00 30.34 655 GLN B O 1
ATOM 1836 N N . SER B 1 118 ? 52.390 3.840 12.759 1.00 28.32 656 SER B N 1
ATOM 1837 C CA . SER B 1 118 ? 50.990 3.411 12.754 1.00 28.22 656 SER B CA 1
ATOM 1838 C C . SER B 1 118 ? 50.904 1.906 12.654 1.00 27.64 656 SER B C 1
ATOM 1839 O O . SER B 1 118 ? 50.211 1.269 13.489 1.00 26.97 656 SER B O 1
ATOM 1842 N N . CYS B 1 119 ? 51.650 1.357 11.685 1.00 25.45 657 CYS B N 1
ATOM 1843 C CA . CYS B 1 119 ? 51.819 -0.085 11.537 1.00 25.43 657 CYS B CA 1
ATOM 1844 C C . CYS B 1 119 ? 52.469 -0.712 12.727 1.00 25.41 657 CYS B C 1
ATOM 1845 O O . CYS B 1 119 ? 52.018 -1.755 13.182 1.00 25.92 657 CYS B O 1
ATOM 1848 N N . GLU B 1 120 ? 53.557 -0.119 13.213 1.00 25.54 658 GLU B N 1
ATOM 1849 C CA . GLU B 1 120 ? 54.151 -0.661 14.421 1.00 26.36 658 GLU B CA 1
ATOM 1850 C C . GLU B 1 120 ? 53.089 -0.775 15.500 1.00 24.89 658 GLU B C 1
ATOM 1851 O O . GLU B 1 120 ? 52.901 -1.852 16.050 1.00 24.10 658 GLU B O 1
ATOM 1857 N N . GLN B 1 121 ? 52.293 0.270 15.682 1.00 25.70 659 GLN B N 1
ATOM 1858 C CA . GLN B 1 121 ? 51.274 0.246 16.781 1.00 26.57 659 GLN B CA 1
ATOM 1859 C C . GLN B 1 121 ? 50.266 -0.893 16.624 1.00 27.30 659 GLN B C 1
ATOM 1860 O O . GLN B 1 121 ? 49.681 -1.306 17.622 1.00 27.36 659 GLN B O 1
ATOM 1866 N N . LEU B 1 122 ? 50.059 -1.443 15.414 1.00 27.37 660 LEU B N 1
ATOM 1867 C CA . LEU B 1 122 ? 49.103 -2.589 15.367 1.00 27.13 660 LEU B CA 1
ATOM 1868 C C . LEU B 1 122 ? 49.576 -3.789 16.198 1.00 26.94 660 LEU B C 1
ATOM 1869 O O . LEU B 1 122 ? 48.812 -4.315 16.968 1.00 27.01 660 LEU B O 1
ATOM 1874 N N . PHE B 1 123 ? 50.839 -4.177 16.051 1.00 27.48 661 PHE B N 1
ATOM 1875 C CA . PHE B 1 123 ? 51.419 -5.279 16.804 1.00 26.86 661 PHE B CA 1
ATOM 1876 C C . PHE B 1 123 ? 51.348 -4.944 18.275 1.00 28.58 661 PHE B C 1
ATOM 1877 O O . PHE B 1 123 ? 50.941 -5.772 19.088 1.00 29.97 661 PHE B O 1
ATOM 1885 N N . GLU B 1 124 ? 51.664 -3.704 18.640 1.00 30.21 662 GLU B N 1
ATOM 1886 C CA . GLU B 1 124 ? 51.523 -3.306 20.059 1.00 30.79 662 GLU B CA 1
ATOM 1887 C C . GLU B 1 124 ? 50.120 -3.538 20.564 1.00 30.84 662 GLU B C 1
ATOM 1888 O O . GLU B 1 124 ? 49.947 -4.146 21.616 1.00 31.31 662 GLU B O 1
ATOM 1894 N N . ASN B 1 125 ? 49.131 -3.042 19.820 1.00 31.18 663 ASN B N 1
ATOM 1895 C CA . ASN B 1 125 ? 47.705 -3.144 20.193 1.00 31.97 663 ASN B CA 1
ATOM 1896 C C . ASN B 1 125 ? 47.142 -4.547 20.054 1.00 32.65 663 ASN B C 1
ATOM 1897 O O . ASN B 1 125 ? 46.131 -4.870 20.696 1.00 32.85 663 ASN B O 1
ATOM 1902 N N . LYS B 1 126 ? 47.774 -5.383 19.222 1.00 33.33 664 LYS B N 1
ATOM 1903 C CA . LYS B 1 126 ? 47.539 -6.813 19.317 1.00 34.36 664 LYS B CA 1
ATOM 1904 C C . LYS B 1 126 ? 47.897 -7.214 20.772 1.00 35.48 664 LYS B C 1
ATOM 1905 O O . LYS B 1 126 ? 47.012 -7.522 21.577 1.00 34.85 664 LYS B O 1
ATOM 1911 N N . TYR B 1 127 ? 49.197 -7.154 21.091 1.00 36.69 665 TYR B N 1
ATOM 1912 C CA . TYR B 1 127 ? 49.732 -7.302 22.459 1.00 37.47 665 TYR B CA 1
ATOM 1913 C C . TYR B 1 127 ? 48.963 -6.455 23.513 1.00 36.95 665 TYR B C 1
ATOM 1914 O O . TYR B 1 127 ? 48.115 -6.950 24.275 1.00 36.07 665 TYR B O 1
#

B-factor: mean 36.62, std 10.18, range [10.76, 96.22]

CATH classification: 3.40.50.510

InterPro domains:
  IPR002078 RNA polymerase sigma factor 54 interaction domain [PF00158] (82-244)
  IPR002078 RNA polymerase sigma factor 54 interaction domain [PS50045] (82-316)
  IPR003593 AAA+ ATPase domain [SM00382] (105-255)
  IPR004701 Phosphotransferase system, mannose-type IIA component [PF03610] (545-646)
  IPR004701 Phosphotransferase system, mannose-type IIA component [PS51096] (542-668)
  IPR011608 PRD domain [PF00874] (444-529)
  IPR011608 PRD domain [PF00874] (799-886)
  IPR011608 PRD domain [PS51372] (433-538)
  IPR011608 PRD domain [PS51372] (788-892)
  IPR025943 Sigma-54 interaction domain, ATP-binding site 2 [PS00676] (178-193)
  IPR027417 P-loop containing nucleoside triphosphate hydrolase [G3DSA:3.40.50.300] (73-258)
  IPR027417 P-loop containing nucleoside triphosphate hydrolase [SSF52540] (78-339)
  IPR033887 PTS system mannose/sorbose specific IIA subunit [cd00006] (543-663)
  IPR036390 Winged helix DNA-binding domain superfamily [SSF46785] (3-59)
  IPR036634 PRD domain superfamily [SSF63520] (436-529)
  IPR036634 PRD domain superfamily [SSF63520] (790-887)
  IPR036662 Phosphotransferase system, mannose-type IIA component superfamily [G3DSA:3.40.50.510] (539-668)
  IPR036662 Phosphotransferase system, mannose-type IIA component superfamily [SSF53062] (543-663)

Sequence (236 aa):
SNAQVEVIVHGRSTATSVETVQELLSIESGIALDPLTVEVKAYEKLKQTVVKLNPVKGVLILSDGSLTSFGNILTEELGIRTKTVTVSTPVVLEARKASLGRGLEDIYQSCEQLFENKNAQVEVIVHGRSTATSVETVQELLSIESGIALDPLTVEVKAYEKLKQTVVKLNPVKGVLILSDGSLTSFGNILTEELGIRTKTVTVSTPVVLEARKASLGRGLEDIYQSCEQLFENKY

Organism: Listeria innocua serovar 6a (strain ATCC BAA-680 / CLIP 11262) (NCBI:txid272626)

Radius of gyration: 18.5 Å; Cα contacts (8 Å, |Δi|>4): 396; chains: 2; bounding box: 45×53×34 Å

Nearest PDB structures (foldseek):
  4tkz-assembly3_F-3  TM=7.762E-01  e=4.248E-04  Streptococcus agalactiae NEM316
  3iv7-assembly1_B  TM=5.192E-01  e=1.983E-01  Corynebacterium glutamicum
  5ug1-assembly1_A  TM=3.618E-01  e=1.181E+00  Streptococcus pneumoniae
  4o5a-assembly1_A-2  TM=4.314E-01  e=3.631E+00  Bifidobacterium animalis subsp. lactis DSM 10140
  3olz-assembly1_A  TM=4.729E-01  e=6.581E+00  Rattus norvegicus

Foldseek 3Di:
DDLFAAEEEEDDPQQVVVVVLCVVVVHDGYYYDYYPVDDPVVLVVVVVVVVVVPRPLAYEYEAQPPSQCSFVVCCVPPVGHYDYDNDDVVLVNQCVVRVVRDGPVVSNVVNVVVVVPD/DAFAAEEEEDDDPQVVLVVLCVVVVHDGYHYDYYPPDDPVVLVVVLVVVVVVVHPQAYEYEAQPPSQCSQVVSCVVPVGHYYYDNDDVVLSNLCVVRVVRDGPVVSVVVSVVVVVVVD